Protein AF-A0A384DBB5-F1 (afdb_monomer_lite)

pLDDT: mean 80.85, std 23.09, range [28.23, 98.75]

Structure (mmCIF, N/CA/C/O backbone):
data_AF-A0A384DBB5-F1
#
_entry.id   AF-A0A384DBB5-F1
#
loop_
_atom_site.group_PDB
_atom_site.id
_atom_site.type_symbol
_atom_site.label_atom_id
_atom_site.label_alt_id
_atom_site.label_comp_id
_atom_site.label_asym_id
_atom_site.label_entity_id
_atom_site.label_seq_id
_atom_site.pdbx_PDB_ins_code
_atom_site.Cartn_x
_atom_site.Cartn_y
_atom_site.Cartn_z
_atom_site.occupancy
_atom_site.B_iso_or_equiv
_atom_site.auth_seq_id
_atom_site.auth_comp_id
_atom_site.auth_asym_id
_atom_site.auth_atom_id
_atom_site.pdbx_PDB_model_num
ATOM 1 N N . MET A 1 1 ? -53.343 -16.105 -3.132 1.00 75.75 1 MET A N 1
ATOM 2 C CA . MET A 1 1 ? -53.002 -14.778 -3.683 1.00 75.75 1 MET A CA 1
ATOM 3 C C . MET A 1 1 ? -52.044 -13.993 -2.794 1.00 75.75 1 MET A C 1
ATOM 5 O O . MET A 1 1 ? -50.932 -13.750 -3.229 1.00 75.75 1 MET A O 1
ATOM 9 N N . GLU A 1 2 ? -52.398 -13.602 -1.565 1.00 83.81 2 GLU A N 1
ATOM 10 C CA . GLU A 1 2 ? -51.499 -12.739 -0.766 1.00 83.81 2 GLU A CA 1
ATOM 11 C C . GLU A 1 2 ? -50.287 -13.477 -0.175 1.00 83.81 2 GLU A C 1
ATOM 13 O O . GLU A 1 2 ? -49.180 -12.949 -0.191 1.00 83.81 2 GLU A O 1
ATOM 18 N N . ILE A 1 3 ? -50.470 -14.734 0.245 1.00 88.69 3 ILE A N 1
ATOM 19 C CA . ILE A 1 3 ? -49.374 -15.603 0.704 1.00 88.69 3 ILE A CA 1
ATOM 20 C C . ILE A 1 3 ? -48.384 -15.877 -0.435 1.00 88.69 3 ILE A C 1
ATOM 22 O O . ILE A 1 3 ? -47.188 -15.728 -0.236 1.00 88.69 3 ILE A O 1
ATOM 26 N N . GLU A 1 4 ? -48.873 -16.196 -1.637 1.00 91.31 4 GLU A N 1
ATOM 27 C CA . GLU A 1 4 ? -48.023 -16.432 -2.817 1.00 91.31 4 GLU A CA 1
ATOM 28 C C . GLU A 1 4 ? -47.205 -15.187 -3.177 1.00 91.31 4 GLU A C 1
ATOM 30 O O . GLU A 1 4 ? -45.999 -15.286 -3.379 1.00 91.31 4 GLU A O 1
ATOM 35 N N . ARG A 1 5 ? -47.824 -13.998 -3.144 1.00 94.00 5 ARG A N 1
ATOM 36 C CA . ARG A 1 5 ? -47.120 -12.728 -3.374 1.00 94.00 5 ARG A CA 1
ATOM 37 C C . ARG A 1 5 ? -46.014 -12.485 -2.342 1.00 94.00 5 ARG A C 1
ATOM 39 O O . ARG A 1 5 ? -44.943 -11.995 -2.687 1.00 94.00 5 ARG A O 1
ATOM 46 N N . LEU A 1 6 ? -46.274 -12.789 -1.069 1.00 91.50 6 LEU A N 1
ATOM 47 C CA . LEU A 1 6 ? -45.282 -12.642 0.000 1.00 91.50 6 LEU A CA 1
ATOM 48 C C . LEU A 1 6 ? -44.155 -13.677 -0.121 1.00 91.50 6 LEU A C 1
ATOM 50 O O . LEU A 1 6 ? -42.999 -13.344 0.133 1.00 91.50 6 LEU A O 1
ATOM 54 N N . SER A 1 7 ? -44.463 -14.902 -0.551 1.00 91.25 7 SER A N 1
ATOM 55 C CA . SER A 1 7 ? -43.463 -15.935 -0.837 1.00 91.25 7 SER A CA 1
ATOM 56 C C . SER A 1 7 ? -42.538 -15.532 -1.988 1.00 91.25 7 SER A C 1
ATOM 58 O O . SER A 1 7 ? -41.323 -15.643 -1.851 1.00 91.25 7 SER A O 1
ATOM 60 N N . GLU A 1 8 ? -43.084 -14.988 -3.079 1.00 94.31 8 GLU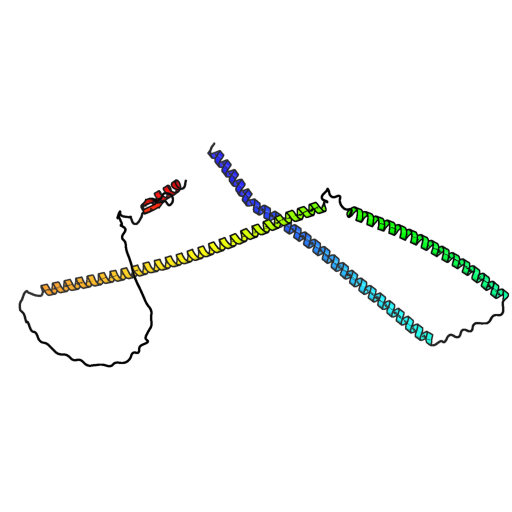 A N 1
ATOM 61 C CA . GLU A 1 8 ? -42.290 -14.470 -4.203 1.00 94.31 8 GLU A CA 1
ATOM 62 C C . GLU A 1 8 ? -41.375 -13.312 -3.774 1.00 94.31 8 GLU A C 1
ATOM 64 O O . GLU A 1 8 ? -40.195 -13.290 -4.125 1.00 94.31 8 GLU A O 1
ATOM 69 N N . GLN A 1 9 ? -41.881 -12.386 -2.951 1.00 93.88 9 GLN A N 1
ATOM 70 C CA . GLN A 1 9 ? -41.081 -11.277 -2.418 1.00 93.88 9 GLN A CA 1
ATOM 71 C C . GLN A 1 9 ? -39.946 -11.746 -1.499 1.00 93.88 9 GLN A C 1
ATOM 73 O O . GLN A 1 9 ? -38.857 -11.169 -1.525 1.00 93.88 9 GLN A O 1
ATOM 78 N N . LEU A 1 10 ? -40.174 -12.782 -0.689 1.00 93.88 10 LEU A N 1
ATOM 79 C CA . LEU A 1 10 ? -39.130 -13.366 0.153 1.00 93.88 10 LEU A CA 1
ATOM 80 C C . LEU A 1 10 ? -38.057 -14.064 -0.682 1.00 93.88 10 LEU A C 1
ATOM 82 O O . LEU A 1 10 ? -36.874 -13.839 -0.438 1.00 93.88 10 LEU A O 1
ATOM 86 N N . GLU A 1 11 ? -38.445 -14.836 -1.699 1.00 94.88 11 GLU A N 1
ATOM 87 C CA . GLU A 1 11 ? -37.487 -15.457 -2.617 1.00 94.88 11 GLU A CA 1
ATOM 88 C C . GLU A 1 11 ? -36.640 -14.423 -3.366 1.00 94.88 11 GLU A C 1
ATOM 90 O O . GLU A 1 11 ? -35.443 -14.627 -3.572 1.00 94.88 11 GLU A O 1
ATOM 95 N N . GLU A 1 12 ? -37.242 -13.316 -3.806 1.00 93.38 12 GLU A N 1
ATOM 96 C CA . GLU A 1 12 ? -36.518 -12.246 -4.492 1.00 93.38 12 GLU A CA 1
ATOM 97 C C . GLU A 1 12 ? -35.491 -11.592 -3.556 1.00 93.38 12 GLU A C 1
ATOM 99 O O . GLU A 1 12 ? -34.328 -11.421 -3.929 1.00 93.38 12 GLU A O 1
ATOM 104 N N . ARG A 1 13 ? -35.865 -11.340 -2.296 1.00 93.62 13 ARG A N 1
ATOM 105 C CA . ARG A 1 13 ? -34.948 -10.810 -1.273 1.00 93.62 13 ARG A CA 1
ATOM 106 C C . ARG A 1 13 ? -33.855 -11.798 -0.877 1.00 93.62 13 ARG A C 1
ATOM 108 O O . ARG A 1 13 ? -32.714 -11.389 -0.650 1.00 93.62 13 ARG A O 1
ATOM 115 N N 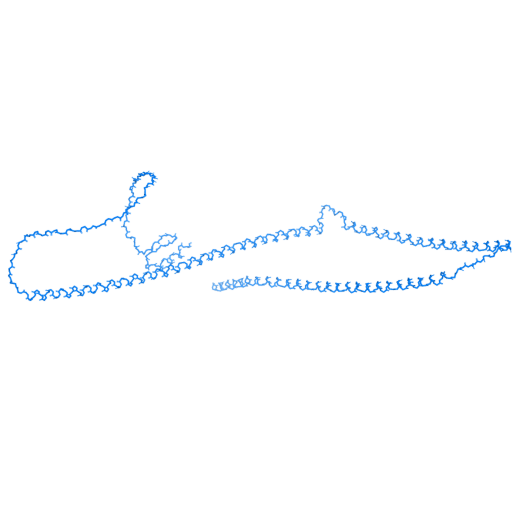. GLU A 1 14 ? -34.149 -13.092 -0.828 1.00 93.00 14 GLU A N 1
ATOM 116 C CA . GLU A 1 14 ? -33.145 -14.131 -0.584 1.00 93.00 14 GLU A CA 1
ATOM 117 C C . GLU A 1 14 ? -32.134 -14.226 -1.744 1.00 93.00 14 GLU A C 1
ATOM 119 O O . GLU A 1 14 ? -30.922 -14.302 -1.526 1.00 93.00 14 GLU A O 1
ATOM 124 N N . LYS A 1 15 ? -32.600 -14.112 -2.994 1.00 93.75 15 LYS A N 1
ATOM 125 C CA . LYS A 1 15 ? -31.730 -14.059 -4.183 1.00 93.75 15 LYS A CA 1
ATOM 126 C C . LYS A 1 15 ? -30.853 -12.804 -4.189 1.00 93.75 15 LYS A C 1
ATOM 128 O O . LYS A 1 15 ? -29.657 -12.894 -4.473 1.00 93.75 15 LYS A O 1
ATOM 133 N N . GLU A 1 16 ? -31.408 -11.643 -3.848 1.00 91.94 16 GLU A N 1
ATOM 134 C CA . GLU A 1 16 ? -30.652 -10.389 -3.735 1.00 91.94 16 GLU A CA 1
ATOM 135 C C . GLU A 1 16 ? -29.591 -10.454 -2.631 1.00 91.94 16 GLU A C 1
ATOM 137 O O . GLU A 1 16 ? -28.437 -10.083 -2.854 1.00 91.94 16 GLU A O 1
ATOM 142 N N . THR A 1 17 ? -29.942 -10.969 -1.450 1.00 88.12 17 THR A N 1
ATOM 143 C CA . THR A 1 17 ? -28.988 -11.129 -0.343 1.00 88.12 17 THR A CA 1
ATOM 144 C C . THR A 1 17 ? -27.872 -12.110 -0.698 1.00 88.12 17 THR A C 1
ATOM 146 O O . THR A 1 17 ? -26.704 -11.784 -0.492 1.00 88.12 17 THR A O 1
ATOM 149 N N . GLN A 1 18 ? -28.169 -13.246 -1.336 1.00 90.31 18 GLN A N 1
ATOM 150 C CA . GLN A 1 18 ? -27.135 -14.160 -1.844 1.00 90.31 18 GLN A CA 1
ATOM 151 C C . GLN A 1 18 ? -26.236 -13.509 -2.912 1.00 90.31 18 GLN A C 1
ATOM 153 O O . GLN A 1 18 ? -25.017 -13.720 -2.929 1.00 90.31 18 GLN A O 1
ATOM 158 N N . GLN A 1 19 ? -26.792 -12.676 -3.797 1.00 89.75 19 GLN A N 1
ATOM 159 C CA . GLN A 1 19 ? -25.992 -11.921 -4.767 1.00 89.75 19 GLN A CA 1
ATOM 160 C C . GLN A 1 19 ? -25.074 -10.898 -4.093 1.00 89.75 19 GLN A C 1
ATOM 162 O O . GLN A 1 19 ? -23.904 -10.794 -4.464 1.00 89.75 19 GLN A O 1
ATOM 167 N N . LEU A 1 20 ? -25.564 -10.169 -3.091 1.00 86.62 20 LEU A N 1
ATOM 168 C CA . LEU A 1 20 ? -24.761 -9.209 -2.334 1.00 86.62 20 LEU A CA 1
ATOM 169 C C . LEU A 1 20 ? -23.657 -9.901 -1.527 1.00 86.62 20 LEU A C 1
ATOM 171 O O . LEU A 1 20 ? -22.538 -9.398 -1.481 1.00 86.62 20 LEU A O 1
ATOM 175 N N . MET A 1 21 ? -23.934 -11.078 -0.966 1.00 85.06 21 MET A N 1
ATOM 176 C CA . MET A 1 21 ? -22.944 -11.880 -0.241 1.00 85.06 21 MET A CA 1
ATOM 177 C C . MET A 1 21 ? -21.859 -12.454 -1.164 1.00 85.06 21 MET A C 1
ATOM 179 O O . MET A 1 21 ? -20.692 -12.496 -0.783 1.00 85.06 21 MET A O 1
ATOM 183 N N . SER A 1 22 ? -22.207 -12.832 -2.398 1.00 87.31 22 SER A N 1
ATOM 184 C CA . SER A 1 22 ? -21.255 -13.394 -3.372 1.00 87.31 22 SER A CA 1
ATOM 185 C C . SER A 1 22 ? -20.458 -12.344 -4.166 1.00 87.31 22 SER A C 1
ATOM 187 O O . SER A 1 22 ? -19.425 -12.661 -4.761 1.00 87.31 22 SER A O 1
ATOM 189 N N . GLN A 1 23 ? -20.881 -11.075 -4.184 1.00 88.81 23 GLN A N 1
ATOM 190 C CA . GLN A 1 23 ? -20.156 -9.990 -4.864 1.00 88.81 23 GLN A CA 1
ATOM 191 C C . GLN A 1 23 ? -18.729 -9.748 -4.320 1.00 88.81 23 GLN A C 1
ATOM 193 O O . GLN A 1 23 ? -17.800 -9.674 -5.134 1.00 88.81 23 GLN A O 1
ATOM 198 N N . PRO A 1 24 ? -18.505 -9.649 -2.993 1.00 88.12 24 PRO A N 1
ATOM 199 C CA . PRO A 1 24 ? -17.172 -9.513 -2.409 1.00 88.12 24 PRO A CA 1
ATOM 200 C C . PRO A 1 24 ? -16.242 -10.677 -2.757 1.00 88.12 24 PRO A C 1
ATOM 202 O O . PRO A 1 24 ? -15.063 -10.458 -3.036 1.00 88.12 24 PRO A O 1
ATOM 205 N N . GLU A 1 25 ? -16.761 -11.905 -2.770 1.00 89.75 25 GLU A N 1
ATOM 206 C CA . GLU A 1 25 ? -15.991 -13.104 -3.113 1.00 89.75 25 GLU A CA 1
ATOM 207 C C . GLU A 1 25 ? -15.560 -13.072 -4.578 1.00 89.75 25 GLU A C 1
ATOM 209 O O . GLU A 1 25 ? -14.368 -13.157 -4.870 1.00 89.75 25 GLU A O 1
ATOM 214 N N . ARG A 1 26 ? -16.491 -12.788 -5.496 1.00 89.81 26 ARG A N 1
ATOM 215 C CA . ARG A 1 26 ? -16.186 -12.625 -6.928 1.00 89.81 26 ARG A CA 1
ATOM 216 C C . ARG A 1 26 ? -15.182 -11.501 -7.193 1.00 89.81 26 ARG A C 1
ATOM 218 O O . ARG A 1 26 ? -14.382 -11.594 -8.124 1.00 89.81 26 ARG A O 1
ATOM 225 N N . ALA A 1 27 ? -15.219 -10.418 -6.415 1.00 91.69 27 ALA A N 1
ATOM 226 C CA . ALA A 1 27 ? -14.247 -9.331 -6.523 1.00 91.69 27 ALA A CA 1
ATOM 227 C C . ALA A 1 27 ? -12.847 -9.776 -6.067 1.00 91.69 27 ALA A C 1
ATOM 229 O O . ALA A 1 27 ? -11.871 -9.549 -6.786 1.00 91.69 27 ALA A O 1
ATOM 230 N N . ARG A 1 28 ? -12.757 -10.477 -4.928 1.00 94.06 28 ARG A N 1
ATOM 231 C CA . ARG A 1 28 ? -11.501 -11.053 -4.419 1.00 94.06 28 ARG A CA 1
ATOM 232 C C . ARG A 1 28 ? -10.919 -12.086 -5.378 1.00 94.06 28 ARG A C 1
ATOM 234 O O . ARG A 1 28 ? -9.720 -12.074 -5.627 1.00 94.06 28 ARG A O 1
ATOM 241 N N . GLU A 1 29 ? -11.744 -12.945 -5.968 1.00 95.12 29 GLU A N 1
ATOM 242 C CA . GLU A 1 29 ? -11.301 -13.937 -6.955 1.00 95.12 29 GLU A CA 1
ATOM 243 C C . GLU A 1 29 ? -10.697 -13.283 -8.203 1.00 95.12 29 GLU A C 1
ATOM 245 O O . GLU A 1 29 ? -9.644 -13.712 -8.682 1.00 95.12 29 GLU A O 1
ATOM 250 N N . LYS A 1 30 ? -11.315 -12.205 -8.704 1.00 95.00 30 LYS A N 1
ATOM 251 C CA . LYS A 1 30 ? -10.772 -11.416 -9.822 1.00 95.00 30 LYS A CA 1
ATOM 252 C C . LYS A 1 30 ? -9.436 -10.774 -9.460 1.00 95.00 30 LYS A C 1
ATOM 254 O O . LYS A 1 30 ? -8.506 -10.819 -10.263 1.00 95.00 30 LYS A O 1
ATOM 259 N N . GLU A 1 31 ? -9.322 -10.211 -8.260 1.00 96.00 31 GLU A N 1
ATOM 260 C CA . GLU A 1 31 ? -8.073 -9.624 -7.771 1.00 96.00 31 GLU A CA 1
ATOM 261 C C . GLU A 1 31 ? -6.967 -10.681 -7.647 1.00 96.00 31 GLU A C 1
ATOM 263 O O . GLU A 1 31 ? -5.868 -10.492 -8.166 1.00 96.00 31 GLU A O 1
ATOM 268 N N . VAL A 1 32 ? -7.270 -11.845 -7.069 1.00 96.62 32 VAL A N 1
ATOM 269 C CA . VAL A 1 32 ? -6.331 -12.972 -6.973 1.00 96.62 32 VAL A CA 1
ATOM 270 C C . VAL A 1 32 ? -5.900 -13.455 -8.360 1.00 96.62 32 VAL A C 1
ATOM 272 O O . VAL A 1 32 ? -4.719 -13.734 -8.570 1.00 96.62 32 VAL A O 1
ATOM 275 N N . ALA A 1 33 ? -6.812 -13.526 -9.332 1.00 97.31 33 ALA A N 1
ATOM 276 C CA . ALA A 1 33 ? -6.475 -13.900 -10.704 1.00 97.31 33 ALA A CA 1
ATOM 277 C C . ALA A 1 33 ? -5.535 -12.879 -11.375 1.00 97.31 33 ALA A C 1
ATOM 279 O O . ALA A 1 33 ? -4.580 -13.273 -12.052 1.00 97.31 33 ALA A O 1
ATOM 280 N N . LEU A 1 34 ? -5.763 -11.579 -11.158 1.00 97.75 34 LEU A N 1
ATOM 281 C CA . LEU A 1 34 ? -4.883 -10.512 -11.645 1.00 97.75 34 LEU A CA 1
ATOM 282 C C . LEU A 1 34 ? -3.504 -10.567 -10.982 1.00 97.75 34 LEU A C 1
ATOM 284 O O . LEU A 1 34 ? -2.488 -10.494 -11.676 1.00 97.75 34 LEU A O 1
ATOM 288 N N . LEU A 1 35 ? -3.451 -10.764 -9.663 1.00 97.75 35 LEU A N 1
ATOM 289 C CA . LEU A 1 35 ? -2.197 -10.901 -8.923 1.00 97.75 35 LEU A CA 1
ATOM 290 C C . LEU A 1 35 ? -1.401 -12.119 -9.394 1.00 97.75 35 LEU A C 1
ATOM 292 O O . LEU A 1 35 ? -0.208 -11.995 -9.663 1.00 97.75 35 LEU A O 1
ATOM 296 N N . ARG A 1 36 ? -2.052 -13.273 -9.588 1.00 97.94 36 ARG A N 1
ATOM 297 C CA . ARG A 1 36 ? -1.406 -14.479 -10.137 1.00 97.94 36 ARG A CA 1
ATOM 298 C C . ARG A 1 36 ? -0.823 -14.233 -11.525 1.00 97.94 36 ARG A C 1
ATOM 300 O O . ARG A 1 36 ? 0.305 -14.642 -11.789 1.00 97.94 36 ARG A O 1
ATOM 307 N N . ARG A 1 37 ? -1.550 -13.528 -12.398 1.00 98.06 37 ARG A N 1
ATOM 308 C CA . ARG A 1 37 ? -1.046 -13.157 -13.728 1.00 98.06 37 ARG A CA 1
ATOM 309 C C . ARG A 1 37 ? 0.169 -12.234 -13.631 1.00 98.06 37 ARG A C 1
ATOM 311 O O . ARG A 1 37 ? 1.177 -12.505 -14.275 1.00 98.06 37 ARG A O 1
ATOM 318 N N . SER A 1 38 ? 0.097 -11.203 -12.788 1.00 97.56 38 SER A N 1
ATOM 319 C CA . SER A 1 38 ? 1.204 -10.262 -12.586 1.00 97.56 38 SER A CA 1
ATOM 320 C C . SER A 1 38 ? 2.452 -10.949 -12.029 1.00 97.56 38 SER A C 1
ATOM 322 O O . SER A 1 38 ? 3.565 -10.662 -12.467 1.00 97.56 38 SER A O 1
ATOM 324 N N . VAL A 1 39 ? 2.283 -11.881 -11.087 1.00 98.19 39 VAL A N 1
ATOM 325 C CA . VAL A 1 39 ? 3.390 -12.679 -10.543 1.00 98.19 39 VAL A CA 1
ATOM 326 C C . VAL A 1 39 ? 4.018 -13.535 -11.640 1.00 98.19 39 VAL A C 1
ATOM 328 O O . VAL A 1 39 ? 5.227 -13.451 -11.835 1.00 98.19 39 VAL A O 1
ATOM 331 N N . ALA A 1 40 ? 3.214 -14.260 -12.421 1.00 97.81 40 ALA A N 1
ATOM 332 C CA . ALA A 1 40 ? 3.720 -15.080 -13.519 1.00 97.81 40 ALA A CA 1
ATOM 333 C C . ALA A 1 40 ? 4.471 -14.250 -14.580 1.00 97.81 40 ALA A C 1
ATOM 335 O O . ALA A 1 40 ? 5.492 -14.681 -15.109 1.00 97.81 40 ALA A O 1
ATOM 336 N N . GLU A 1 41 ? 4.003 -13.040 -14.893 1.00 97.75 41 GLU A N 1
ATOM 337 C CA . GLU A 1 41 ? 4.702 -12.123 -15.803 1.00 97.75 41 GLU A CA 1
ATOM 338 C C . GLU A 1 41 ? 6.038 -11.640 -15.228 1.00 97.75 41 GLU A C 1
ATOM 340 O O . GLU A 1 41 ? 7.047 -11.648 -15.936 1.00 97.75 41 GLU A O 1
ATOM 345 N N . LYS A 1 42 ? 6.080 -11.283 -13.938 1.00 97.56 42 LYS A N 1
ATOM 346 C CA . LYS A 1 42 ? 7.325 -10.898 -13.256 1.00 97.56 42 LYS A CA 1
ATOM 347 C C . LYS A 1 42 ? 8.326 -12.049 -13.204 1.00 97.56 42 LYS A C 1
ATOM 349 O O . LYS A 1 42 ? 9.515 -11.817 -13.393 1.00 97.56 42 LYS A O 1
ATOM 354 N N . GLU A 1 43 ? 7.867 -13.273 -12.969 1.00 97.62 43 GLU A N 1
ATOM 355 C CA . GLU A 1 43 ? 8.715 -14.467 -12.987 1.00 97.62 43 GLU A CA 1
ATOM 356 C C . GLU A 1 43 ? 9.302 -14.721 -14.377 1.00 97.62 43 GLU A C 1
ATOM 358 O O . GLU A 1 43 ? 10.508 -14.935 -14.495 1.00 97.62 43 GLU A O 1
ATOM 363 N N . ARG A 1 44 ? 8.498 -14.596 -15.443 1.00 98.06 44 ARG A N 1
ATOM 364 C CA . ARG A 1 44 ? 9.002 -14.694 -16.824 1.00 98.06 44 ARG A CA 1
ATOM 365 C C . ARG A 1 44 ? 10.032 -13.613 -17.142 1.00 98.06 44 ARG A C 1
ATOM 367 O O . ARG A 1 44 ? 11.064 -13.918 -17.733 1.00 98.06 44 ARG A O 1
ATOM 374 N N . ALA A 1 45 ? 9.778 -12.368 -16.738 1.00 97.31 45 ALA A N 1
ATOM 375 C CA . ALA A 1 45 ? 10.714 -11.267 -16.952 1.00 97.31 45 ALA A CA 1
ATOM 376 C C . ALA A 1 45 ? 12.041 -11.490 -16.208 1.00 97.31 45 ALA A C 1
ATOM 378 O O . ALA A 1 45 ? 13.109 -11.267 -16.777 1.00 97.31 45 ALA A O 1
ATOM 379 N N . ARG A 1 46 ? 11.985 -11.987 -14.964 1.00 97.62 46 ARG A N 1
ATOM 380 C CA . ARG A 1 46 ? 13.177 -12.365 -14.190 1.00 97.62 46 ARG A CA 1
ATOM 381 C C . ARG A 1 46 ? 13.958 -13.482 -14.874 1.00 97.62 46 ARG A C 1
ATOM 383 O O . ARG A 1 46 ? 15.151 -13.322 -15.085 1.00 97.62 46 ARG A O 1
ATOM 390 N N . ALA A 1 47 ? 13.286 -14.547 -15.310 1.00 97.25 47 ALA A N 1
ATOM 391 C CA . ALA A 1 47 ? 13.936 -15.648 -16.019 1.00 97.25 47 ALA A CA 1
ATOM 392 C C . ALA A 1 47 ? 14.628 -15.185 -17.315 1.00 97.25 47 ALA A C 1
ATOM 394 O O . ALA A 1 47 ? 15.760 -15.580 -17.585 1.00 97.25 47 ALA A O 1
ATOM 395 N N . ALA A 1 48 ? 13.987 -14.309 -18.095 1.00 97.56 48 ALA A N 1
ATOM 396 C CA . ALA A 1 48 ? 14.597 -13.728 -19.290 1.00 97.56 48 ALA A CA 1
ATOM 397 C C . ALA A 1 48 ? 15.821 -12.860 -18.948 1.00 97.56 48 ALA A C 1
ATOM 399 O O . ALA A 1 48 ? 16.858 -12.971 -19.602 1.00 97.56 48 ALA A O 1
ATOM 400 N N . SER A 1 49 ? 15.726 -12.041 -17.896 1.00 97.31 49 SER A N 1
ATOM 401 C CA . SER A 1 49 ? 16.849 -11.234 -17.408 1.00 97.31 49 SER A CA 1
ATOM 402 C C . SER A 1 49 ? 18.023 -12.104 -16.961 1.00 97.31 49 SER A C 1
ATOM 404 O O . SER A 1 49 ? 19.162 -11.800 -17.299 1.00 97.31 49 SER A O 1
ATOM 406 N N . ASP A 1 50 ? 17.766 -13.196 -16.242 1.00 97.81 50 ASP A N 1
ATOM 407 C CA . ASP A 1 50 ? 18.811 -14.103 -15.762 1.00 97.81 50 ASP A CA 1
ATOM 408 C C . ASP A 1 50 ? 19.559 -14.770 -16.922 1.00 97.81 50 ASP A C 1
ATOM 410 O O . ASP A 1 50 ? 20.784 -14.897 -16.877 1.00 97.81 50 ASP A O 1
ATOM 414 N N . ILE A 1 51 ? 18.845 -15.158 -17.984 1.00 97.81 51 ILE A N 1
ATOM 415 C CA . ILE A 1 51 ? 19.454 -15.718 -19.199 1.00 97.81 51 ILE A CA 1
ATOM 416 C C . ILE A 1 51 ? 20.354 -14.679 -19.878 1.00 97.81 51 ILE A C 1
ATOM 418 O O . ILE A 1 51 ? 21.491 -14.996 -20.226 1.00 97.81 51 ILE A O 1
ATOM 422 N N . LEU A 1 52 ? 19.888 -13.434 -20.023 1.00 97.62 52 LEU A N 1
ATOM 423 C CA . LEU A 1 52 ? 20.681 -12.354 -20.619 1.00 97.62 52 LEU A CA 1
ATOM 424 C C . LEU A 1 52 ? 21.931 -12.040 -19.790 1.00 97.62 52 LEU A C 1
ATOM 426 O O . LEU A 1 52 ? 23.020 -11.922 -20.347 1.00 97.62 52 LEU A O 1
ATOM 430 N N . CYS A 1 53 ? 21.800 -11.964 -18.464 1.00 97.81 53 CYS A N 1
ATOM 431 C CA . CYS A 1 53 ? 22.931 -11.749 -17.562 1.00 97.81 53 CYS A CA 1
ATOM 432 C C . CYS A 1 53 ? 23.982 -12.858 -17.693 1.00 97.81 53 CYS A C 1
ATOM 434 O O . CYS A 1 53 ? 25.176 -12.564 -17.729 1.00 97.81 53 CYS A O 1
ATOM 436 N N . ARG A 1 54 ? 23.552 -14.123 -17.797 1.00 97.94 54 ARG A N 1
ATOM 437 C CA . ARG A 1 54 ? 24.462 -15.256 -18.024 1.00 97.94 54 ARG A CA 1
ATOM 438 C C . ARG A 1 54 ? 25.151 -15.165 -19.384 1.00 97.94 54 ARG A C 1
ATOM 440 O O . ARG A 1 54 ? 26.372 -15.250 -19.427 1.00 97.94 54 ARG A O 1
ATOM 447 N N . SER A 1 55 ? 24.405 -14.901 -20.459 1.00 97.94 55 SER A N 1
ATOM 448 C CA . SER A 1 55 ? 24.970 -14.757 -21.811 1.00 97.94 55 SER A CA 1
ATOM 449 C C . SER A 1 55 ? 26.016 -13.643 -21.878 1.00 97.94 55 SER A C 1
ATOM 451 O O . SER A 1 55 ? 27.114 -13.847 -22.386 1.00 97.94 55 SER A O 1
ATOM 453 N N . LEU A 1 56 ? 25.716 -12.477 -21.298 1.00 98.25 56 LEU A N 1
ATOM 454 C CA . LEU A 1 56 ? 26.651 -11.350 -21.243 1.00 98.25 56 LEU A CA 1
ATOM 455 C C . LEU A 1 56 ? 27.906 -11.677 -20.423 1.00 98.25 56 LEU A C 1
ATOM 457 O O . LEU A 1 56 ? 29.012 -11.261 -20.784 1.00 98.25 56 LEU A O 1
ATOM 461 N N . ALA A 1 57 ? 27.761 -12.425 -19.326 1.00 98.00 57 ALA A N 1
ATOM 462 C CA . ALA A 1 57 ? 28.902 -12.892 -18.547 1.00 98.00 57 ALA A CA 1
ATOM 463 C C . ALA A 1 57 ? 29.775 -13.859 -19.365 1.00 98.00 57 ALA A C 1
ATOM 465 O O . ALA A 1 57 ? 30.996 -13.691 -19.407 1.00 98.00 57 ALA A O 1
ATOM 466 N N . ASP A 1 58 ? 29.164 -14.815 -20.066 1.00 97.94 58 ASP A N 1
ATOM 467 C CA . ASP A 1 58 ? 29.864 -15.784 -20.912 1.00 97.94 58 ASP A CA 1
ATOM 468 C C . ASP A 1 58 ? 30.610 -15.104 -22.070 1.00 97.94 58 ASP A C 1
ATOM 470 O O . ASP A 1 58 ? 31.798 -15.374 -22.277 1.00 97.94 58 ASP A O 1
ATOM 474 N N . GLU A 1 59 ? 29.971 -14.153 -22.757 1.00 98.25 59 GLU A N 1
ATOM 475 C CA . GLU A 1 59 ? 30.598 -13.326 -23.795 1.00 98.25 59 GLU A CA 1
ATOM 476 C C . GLU A 1 59 ? 31.776 -12.524 -23.236 1.00 98.25 59 GLU A C 1
ATOM 478 O O . GLU A 1 59 ? 32.865 -12.513 -23.814 1.00 98.25 59 GLU A O 1
ATOM 483 N N . THR A 1 60 ? 31.612 -11.914 -22.059 1.00 98.12 60 THR A N 1
ATOM 484 C CA . THR A 1 60 ? 32.698 -11.184 -21.389 1.00 98.12 60 THR A CA 1
ATOM 485 C C . THR A 1 60 ? 33.872 -12.112 -21.071 1.00 98.12 60 THR A C 1
ATOM 487 O O . THR A 1 60 ? 35.035 -11.752 -21.278 1.00 98.12 60 THR A O 1
ATOM 490 N N . HIS A 1 61 ? 33.604 -13.327 -20.589 1.00 98.25 61 HIS A N 1
ATOM 491 C CA . HIS A 1 61 ? 34.643 -14.320 -20.330 1.00 98.25 61 HIS A CA 1
ATOM 492 C C . HIS A 1 61 ? 35.335 -14.784 -21.615 1.00 98.25 61 HIS A C 1
ATOM 494 O O . HIS A 1 61 ? 36.560 -14.935 -21.619 1.00 98.25 61 HIS A O 1
ATOM 500 N N . GLN A 1 62 ? 34.594 -14.982 -22.704 1.00 98.25 62 GLN A N 1
ATOM 501 C CA . GLN A 1 62 ? 35.151 -15.343 -24.005 1.00 98.25 62 GLN A CA 1
ATOM 502 C C . GLN A 1 62 ? 36.033 -14.227 -24.577 1.00 98.25 62 GLN A C 1
ATOM 504 O O . GLN A 1 62 ? 37.142 -14.502 -25.045 1.00 98.25 62 GLN A O 1
ATOM 509 N N . LEU A 1 63 ? 35.590 -12.972 -24.491 1.00 98.38 63 LEU A N 1
ATOM 510 C CA . LEU A 1 63 ? 36.374 -11.811 -24.912 1.00 98.38 63 LEU A CA 1
ATOM 511 C C . LEU A 1 63 ? 37.666 -11.693 -24.106 1.00 98.38 63 LEU A C 1
ATOM 513 O O . LEU A 1 63 ? 38.734 -11.530 -24.691 1.00 98.38 63 LEU A O 1
ATOM 517 N N . ARG A 1 64 ? 37.609 -11.865 -22.779 1.00 98.19 64 ARG A N 1
ATOM 518 C CA . ARG A 1 64 ? 38.810 -11.879 -21.927 1.00 98.19 64 ARG A CA 1
ATOM 519 C C . ARG A 1 64 ? 39.782 -12.994 -22.311 1.00 98.19 64 ARG A C 1
ATOM 521 O O . ARG A 1 64 ? 40.980 -12.740 -22.392 1.00 98.19 64 ARG A O 1
ATOM 528 N N . ARG A 1 65 ? 39.285 -14.208 -22.577 1.00 98.38 65 ARG A N 1
ATOM 529 C CA . ARG A 1 65 ? 40.117 -15.336 -23.040 1.00 98.38 65 ARG A CA 1
ATOM 530 C C . ARG A 1 65 ? 40.776 -15.036 -24.386 1.00 98.38 65 ARG A C 1
ATOM 532 O O . ARG A 1 65 ? 41.968 -15.277 -24.544 1.00 98.38 65 ARG A O 1
ATOM 539 N N . THR A 1 66 ? 40.018 -14.470 -25.323 1.00 98.06 66 THR A N 1
ATOM 540 C CA . THR A 1 66 ? 40.522 -14.094 -26.651 1.00 98.06 66 THR A CA 1
ATOM 541 C C . THR A 1 66 ? 41.590 -13.012 -26.536 1.00 98.06 66 THR A C 1
ATOM 543 O O . THR A 1 66 ? 42.673 -13.167 -27.087 1.00 98.06 66 THR A O 1
ATOM 546 N N . LEU A 1 67 ? 41.330 -11.967 -25.744 1.00 98.31 67 LEU A N 1
ATOM 547 C CA . LEU A 1 67 ? 42.279 -10.885 -25.504 1.00 98.31 67 LEU A CA 1
ATOM 548 C C . LEU A 1 67 ? 43.576 -11.396 -24.860 1.00 98.31 67 LEU A C 1
ATOM 550 O O . LEU A 1 67 ? 44.665 -10.993 -25.266 1.00 98.31 67 LEU A O 1
ATOM 554 N N . ALA A 1 68 ? 43.476 -12.311 -23.891 1.00 98.00 68 ALA A N 1
ATOM 555 C CA . ALA A 1 68 ? 44.639 -12.946 -23.276 1.00 98.00 68 ALA A CA 1
ATOM 556 C C . ALA A 1 68 ? 45.448 -13.762 -24.300 1.00 98.00 68 ALA A C 1
ATOM 558 O O . ALA A 1 68 ? 46.668 -13.624 -24.365 1.00 98.00 68 ALA A O 1
ATOM 559 N N . ALA A 1 69 ? 44.783 -14.551 -25.150 1.00 97.38 69 ALA A N 1
ATOM 560 C CA . ALA A 1 69 ? 45.445 -15.307 -26.213 1.00 97.38 69 ALA A CA 1
ATOM 561 C C . ALA A 1 69 ? 46.159 -14.383 -27.216 1.00 97.38 69 ALA A C 1
ATOM 563 O O . ALA A 1 69 ? 47.328 -14.605 -27.535 1.00 97.38 69 ALA A O 1
ATOM 564 N N . THR A 1 70 ? 45.506 -13.300 -27.654 1.00 97.50 70 THR A N 1
ATOM 565 C CA . THR A 1 70 ? 46.131 -12.318 -28.553 1.00 97.50 70 THR A CA 1
ATOM 566 C C . THR A 1 70 ? 47.289 -11.585 -27.882 1.00 97.50 70 THR A C 1
ATOM 568 O O . THR A 1 70 ? 48.314 -11.356 -28.517 1.00 97.50 70 THR A O 1
ATOM 571 N N . ALA A 1 71 ? 47.182 -11.268 -26.587 1.00 97.69 71 ALA A N 1
ATOM 572 C CA . ALA A 1 71 ? 48.271 -10.655 -25.832 1.00 97.69 71 ALA A CA 1
ATOM 573 C C . ALA A 1 71 ? 49.487 -11.589 -25.743 1.00 97.69 71 ALA A C 1
ATOM 575 O O . ALA A 1 71 ? 50.612 -11.142 -25.962 1.00 97.69 71 ALA A O 1
ATOM 576 N N . HIS A 1 72 ? 49.275 -12.888 -25.503 1.00 98.00 72 HIS A N 1
ATOM 577 C CA . HIS A 1 72 ? 50.348 -13.884 -25.527 1.00 98.00 72 HIS A CA 1
ATOM 578 C C . HIS A 1 72 ? 51.006 -14.006 -26.906 1.00 98.00 72 HIS A C 1
ATOM 580 O O . HIS A 1 72 ? 52.232 -14.068 -26.984 1.00 98.00 72 HIS A O 1
ATOM 586 N N . MET A 1 73 ? 50.229 -13.976 -27.994 1.00 97.44 73 MET A N 1
ATOM 587 C CA . MET A 1 73 ? 50.783 -13.959 -29.353 1.00 97.44 73 MET A CA 1
ATOM 588 C C . MET A 1 73 ? 51.644 -12.718 -29.603 1.00 97.44 73 MET A C 1
ATOM 590 O O . MET A 1 73 ? 52.765 -12.840 -30.090 1.00 97.44 73 MET A O 1
ATOM 594 N N . CYS A 1 74 ? 51.162 -11.530 -29.230 1.00 95.81 74 CYS A N 1
ATOM 595 C CA . CYS A 1 74 ? 51.930 -10.293 -29.361 1.00 95.81 74 CYS A CA 1
ATOM 596 C C . CYS A 1 74 ? 53.222 -10.334 -28.533 1.00 95.81 74 CYS A C 1
ATOM 598 O O . CYS A 1 74 ? 54.277 -9.947 -29.029 1.00 95.81 74 CYS A O 1
ATOM 600 N N . GLN A 1 75 ? 53.169 -10.852 -27.302 1.00 96.31 75 GLN A N 1
ATOM 601 C CA . GLN A 1 75 ? 54.357 -11.047 -26.465 1.00 96.31 75 GLN A CA 1
ATOM 602 C C . GLN A 1 75 ? 55.355 -12.025 -27.096 1.00 96.31 75 GLN A C 1
ATOM 604 O O . GLN A 1 75 ? 56.560 -11.791 -27.035 1.00 96.31 75 GLN A O 1
ATOM 609 N N . HIS A 1 76 ? 54.876 -13.112 -27.704 1.00 97.06 76 HIS A N 1
ATOM 610 C CA . HIS A 1 76 ? 55.731 -14.070 -28.401 1.00 97.06 76 HIS A CA 1
ATOM 611 C C . HIS A 1 76 ? 56.412 -13.430 -29.617 1.00 97.06 76 HIS A C 1
ATOM 613 O O . HIS A 1 76 ? 57.622 -13.548 -29.777 1.00 97.06 76 HIS A O 1
ATOM 619 N N . LEU A 1 77 ? 55.656 -12.705 -30.447 1.00 96.69 77 LEU A N 1
ATOM 620 C CA . LEU A 1 77 ? 56.206 -11.988 -31.599 1.00 96.69 77 LEU A CA 1
ATOM 621 C C . LEU A 1 77 ? 57.241 -10.940 -31.176 1.00 96.69 77 LEU A C 1
ATOM 623 O O . LEU A 1 77 ? 58.295 -10.860 -31.799 1.00 96.69 77 LEU A O 1
ATOM 627 N N . ALA A 1 78 ? 56.979 -10.188 -30.103 1.00 94.69 78 ALA A N 1
ATOM 628 C CA . ALA A 1 78 ? 57.938 -9.233 -29.551 1.00 94.69 78 ALA A CA 1
ATOM 629 C C . ALA A 1 78 ? 59.252 -9.922 -29.144 1.00 94.69 78 ALA A C 1
ATOM 631 O O . ALA A 1 78 ? 60.318 -9.486 -29.567 1.00 94.69 78 ALA A O 1
ATOM 632 N N . LYS A 1 79 ? 59.182 -11.059 -28.433 1.00 95.00 79 LYS A N 1
ATOM 633 C CA . LYS A 1 79 ? 60.372 -11.851 -28.074 1.00 95.00 79 LYS A CA 1
ATOM 634 C C . LYS A 1 79 ? 61.151 -12.331 -29.300 1.00 95.00 79 LYS A C 1
ATOM 636 O O . LYS A 1 79 ? 62.364 -12.160 -29.343 1.00 95.00 79 LYS A O 1
ATOM 641 N N . CYS A 1 80 ? 60.473 -12.871 -30.315 1.00 93.38 80 CYS A N 1
ATOM 642 C CA . CYS A 1 80 ? 61.135 -13.307 -31.548 1.00 93.38 80 CYS A CA 1
ATOM 643 C C . CYS A 1 80 ? 61.817 -12.147 -32.291 1.00 93.38 80 CYS A C 1
ATOM 645 O O . CYS A 1 80 ? 62.871 -12.333 -32.900 1.00 93.38 80 CYS A O 1
ATOM 647 N N . LEU A 1 81 ? 61.222 -10.949 -32.266 1.00 92.75 81 LEU A N 1
ATOM 648 C CA . LEU A 1 81 ? 61.823 -9.754 -32.858 1.00 92.75 81 LEU A CA 1
ATOM 649 C C . LEU A 1 81 ? 63.048 -9.280 -32.063 1.00 92.75 81 LEU A C 1
ATOM 651 O O . LEU A 1 81 ? 64.065 -8.970 -32.682 1.00 92.75 81 LEU A O 1
ATOM 655 N N . ASP A 1 82 ? 62.991 -9.292 -30.729 1.00 90.81 82 ASP A N 1
ATOM 656 C CA . ASP A 1 82 ? 64.128 -8.952 -29.862 1.00 90.81 82 ASP A CA 1
ATOM 657 C C . ASP A 1 82 ? 65.305 -9.922 -30.062 1.00 90.81 82 ASP A C 1
ATOM 659 O O . ASP A 1 82 ? 66.458 -9.506 -30.175 1.00 90.81 82 ASP A O 1
ATOM 663 N N . GLU A 1 83 ? 65.025 -11.225 -30.152 1.00 90.31 83 GLU A N 1
ATOM 664 C CA . GLU A 1 83 ? 66.025 -12.265 -30.427 1.00 90.31 83 GLU A CA 1
ATOM 665 C C . GLU A 1 83 ? 66.665 -12.085 -31.810 1.00 90.31 83 GLU A C 1
ATOM 667 O O . GLU A 1 83 ? 67.888 -12.160 -31.945 1.00 90.31 83 GLU A O 1
ATOM 672 N N . ARG A 1 84 ? 65.860 -11.768 -32.834 1.00 88.19 84 ARG A N 1
ATOM 673 C CA . ARG A 1 84 ? 66.354 -11.496 -34.191 1.00 88.19 84 ARG A CA 1
ATOM 674 C C . ARG A 1 84 ? 67.221 -10.238 -34.252 1.00 88.19 84 ARG A C 1
ATOM 676 O O . ARG A 1 84 ? 68.256 -10.264 -34.910 1.00 88.19 84 ARG A O 1
ATOM 683 N N . GLN A 1 85 ? 66.839 -9.159 -33.570 1.00 80.50 85 GLN A N 1
ATOM 684 C CA . GLN A 1 85 ? 67.642 -7.931 -33.512 1.00 80.50 85 GLN A CA 1
ATOM 685 C C . GLN A 1 85 ? 68.975 -8.153 -32.788 1.00 80.50 85 GLN A C 1
ATOM 687 O O . GLN A 1 85 ? 70.006 -7.667 -33.249 1.00 80.50 85 GLN A O 1
ATOM 692 N N . ARG A 1 86 ? 68.985 -8.943 -31.707 1.00 79.44 86 ARG A N 1
ATOM 693 C CA . ARG A 1 86 ? 70.225 -9.336 -31.013 1.00 79.44 86 ARG A CA 1
ATOM 694 C C . ARG A 1 86 ? 71.146 -10.184 -31.891 1.00 79.44 86 ARG A C 1
ATOM 696 O O . ARG A 1 86 ? 72.353 -9.999 -31.827 1.00 79.44 86 ARG A O 1
ATOM 703 N N . ALA A 1 87 ? 70.592 -11.064 -32.727 1.00 74.06 87 ALA A N 1
ATOM 704 C CA . ALA A 1 87 ? 71.366 -11.862 -33.682 1.00 74.06 87 ALA A CA 1
ATOM 705 C C . ALA A 1 87 ? 71.895 -11.039 -34.876 1.00 74.06 87 ALA A C 1
ATOM 707 O O . ALA A 1 87 ? 72.943 -11.356 -35.428 1.00 74.06 87 ALA A O 1
ATOM 708 N N . GLN A 1 88 ? 71.184 -9.983 -35.282 1.00 63.16 88 GLN A N 1
ATOM 709 C CA . GLN A 1 88 ? 71.550 -9.137 -36.425 1.00 63.16 88 GLN A CA 1
ATOM 710 C C . GLN A 1 88 ? 72.526 -8.004 -36.049 1.00 63.16 88 GLN A C 1
ATOM 712 O O . GLN A 1 88 ? 73.263 -7.525 -36.905 1.00 63.16 88 GLN A O 1
ATOM 717 N N . GLY A 1 89 ? 72.591 -7.618 -34.770 1.00 55.62 89 GLY A N 1
ATOM 718 C CA . GLY A 1 89 ? 73.557 -6.644 -34.247 1.00 55.62 89 GLY A CA 1
ATOM 719 C C . GLY A 1 89 ? 75.026 -7.101 -34.239 1.00 55.62 89 GLY A C 1
ATOM 720 O O . GLY A 1 89 ? 75.888 -6.284 -33.931 1.00 55.62 89 GLY A O 1
ATOM 721 N N . ASP A 1 90 ? 75.318 -8.360 -34.590 1.00 47.72 90 ASP A N 1
ATOM 722 C CA . ASP A 1 90 ? 76.678 -8.934 -34.617 1.00 47.72 90 ASP A CA 1
ATOM 723 C C . ASP A 1 90 ? 77.283 -9.030 -36.037 1.00 47.72 90 ASP A C 1
ATOM 725 O O . ASP A 1 90 ? 78.441 -9.397 -36.216 1.00 47.72 90 ASP A O 1
ATOM 729 N N . VAL A 1 91 ? 76.531 -8.660 -37.084 1.00 50.75 91 VAL A N 1
ATOM 730 C CA . VAL A 1 91 ? 77.021 -8.674 -38.474 1.00 50.75 91 VAL A CA 1
ATOM 731 C C . VAL A 1 91 ? 76.797 -7.305 -39.107 1.00 50.75 91 VAL A C 1
ATOM 733 O O . VAL A 1 91 ? 75.753 -7.021 -39.689 1.00 50.75 91 VAL A O 1
ATOM 736 N N . GLY A 1 92 ? 77.806 -6.441 -38.978 1.00 43.00 92 GLY A N 1
ATOM 737 C CA . GLY A 1 92 ? 77.862 -5.147 -39.650 1.00 43.00 92 GLY A CA 1
ATOM 738 C C . GLY A 1 92 ? 77.807 -5.299 -41.172 1.00 43.00 92 GLY A C 1
ATOM 739 O O . GLY A 1 92 ? 78.727 -5.837 -41.790 1.00 43.00 92 GLY A O 1
ATOM 740 N N . GLU A 1 93 ? 76.731 -4.795 -41.773 1.00 40.69 93 GLU A N 1
ATOM 741 C CA . GLU A 1 93 ? 76.573 -4.657 -43.219 1.00 40.69 93 GLU A CA 1
ATOM 742 C C . GLU A 1 93 ? 77.657 -3.729 -43.792 1.00 40.69 93 GLU A C 1
ATOM 744 O O . GLU A 1 93 ? 77.675 -2.523 -43.546 1.00 40.69 93 GLU A O 1
ATOM 749 N N . LYS A 1 94 ? 78.551 -4.282 -44.615 1.00 39.19 94 LYS A N 1
ATOM 750 C CA . LYS A 1 94 ? 79.267 -3.523 -45.645 1.00 39.19 94 LYS A CA 1
ATOM 751 C C . LYS A 1 94 ? 78.718 -3.940 -46.999 1.00 39.19 94 LYS A C 1
ATOM 753 O O . LYS A 1 94 ? 78.996 -5.042 -47.461 1.00 39.19 94 LYS A O 1
ATOM 758 N N . SER A 1 95 ? 77.991 -3.037 -47.641 1.00 36.44 95 SER A N 1
ATOM 759 C CA . SER A 1 95 ? 77.708 -3.104 -49.072 1.00 36.44 95 SER A CA 1
ATOM 760 C C . SER A 1 95 ? 78.476 -1.971 -49.756 1.00 36.44 95 SER A C 1
ATOM 762 O O . SER A 1 95 ? 78.251 -0.814 -49.396 1.00 36.44 95 SER A O 1
ATOM 764 N N . PRO A 1 96 ? 79.408 -2.243 -50.686 1.00 44.88 96 PRO A N 1
ATOM 765 C CA . PRO A 1 96 ? 79.907 -1.223 -51.588 1.00 44.88 96 PRO A CA 1
ATOM 766 C C . PRO A 1 96 ? 79.023 -1.176 -52.840 1.00 44.88 96 PRO A C 1
ATOM 768 O O . PRO A 1 96 ? 78.890 -2.164 -53.565 1.00 44.88 96 PRO A O 1
ATOM 771 N N . GLU A 1 97 ? 78.435 -0.010 -53.103 1.00 45.25 97 GLU A N 1
ATOM 772 C CA . GLU A 1 97 ? 77.948 0.349 -54.437 1.00 45.25 97 GLU A CA 1
ATOM 773 C C . GLU A 1 97 ? 79.111 0.334 -55.447 1.00 45.25 97 GLU A C 1
ATOM 775 O O . GLU A 1 97 ? 80.210 0.775 -55.098 1.00 45.25 97 GLU A O 1
ATOM 780 N N . PRO A 1 98 ? 78.900 -0.087 -56.710 1.00 48.31 98 PRO A N 1
ATOM 781 C CA . PRO A 1 98 ? 79.839 0.197 -57.777 1.00 48.31 98 PRO A CA 1
ATOM 782 C C . PRO A 1 98 ? 79.395 1.392 -58.628 1.00 48.31 98 PRO A C 1
ATOM 784 O O . PRO A 1 98 ? 78.240 1.543 -59.035 1.00 48.31 98 PRO A O 1
ATOM 787 N N . GLU A 1 99 ? 80.393 2.224 -58.897 1.00 44.12 99 GLU A N 1
ATOM 788 C CA . GLU A 1 99 ? 80.367 3.449 -59.675 1.00 44.12 99 GLU A CA 1
ATOM 789 C C . GLU A 1 99 ? 80.054 3.251 -61.166 1.00 44.12 99 GLU A C 1
ATOM 791 O O . GLU A 1 99 ? 80.207 2.192 -61.775 1.00 44.12 99 GLU A O 1
ATOM 796 N N . ARG A 1 100 ? 79.617 4.366 -61.752 1.00 50.88 100 ARG A N 1
ATOM 797 C CA . ARG A 1 100 ? 79.083 4.539 -63.098 1.00 50.88 100 ARG A CA 1
ATOM 798 C C . ARG A 1 100 ? 80.169 4.527 -64.172 1.00 50.88 100 ARG A C 1
ATOM 800 O O . ARG A 1 100 ? 80.970 5.451 -64.247 1.00 50.88 100 ARG A O 1
ATOM 807 N N . THR A 1 101 ? 80.058 3.610 -65.127 1.00 49.09 101 THR A N 1
ATOM 808 C CA . THR A 1 101 ? 80.582 3.781 -66.495 1.00 49.09 101 THR A CA 1
ATOM 809 C C . THR A 1 101 ? 79.627 3.127 -67.497 1.00 49.09 101 THR A C 1
ATOM 811 O O . THR A 1 101 ? 79.657 1.928 -67.741 1.00 49.09 101 THR A O 1
ATOM 814 N N . GLY A 1 102 ? 78.715 3.932 -68.055 1.00 51.28 102 GLY A N 1
ATOM 815 C CA . GLY A 1 102 ? 77.720 3.477 -69.035 1.00 51.28 102 GLY A CA 1
ATOM 816 C C . GLY A 1 102 ? 76.639 4.517 -69.331 1.00 51.28 102 GLY A C 1
ATOM 817 O O . GLY A 1 102 ? 75.461 4.186 -69.327 1.00 51.28 102 GLY A O 1
ATOM 818 N N . GLY A 1 103 ? 77.013 5.788 -69.521 1.00 59.94 103 GLY A N 1
ATOM 819 C CA . GLY A 1 103 ? 76.089 6.933 -69.468 1.00 59.94 103 GLY A CA 1
ATOM 820 C C . GLY A 1 103 ? 74.856 6.837 -70.376 1.00 59.94 103 GLY A C 1
ATOM 821 O O . GLY A 1 103 ? 73.757 7.100 -69.913 1.00 59.94 103 GLY A O 1
ATOM 822 N N . ALA A 1 104 ? 74.986 6.408 -71.633 1.00 58.78 104 ALA A N 1
ATOM 823 C CA . ALA A 1 104 ? 73.848 6.397 -72.562 1.00 58.78 104 ALA A CA 1
ATOM 824 C C . ALA A 1 104 ? 72.887 5.210 -72.346 1.00 58.78 104 ALA A C 1
ATOM 826 O O . ALA A 1 104 ? 71.675 5.402 -72.307 1.00 58.78 104 ALA A O 1
ATOM 827 N N . ALA A 1 105 ? 73.413 3.997 -72.142 1.00 67.31 105 ALA A N 1
ATOM 828 C CA . ALA A 1 105 ? 72.595 2.813 -71.861 1.00 67.31 105 ALA A CA 1
ATOM 829 C C . ALA A 1 105 ? 71.971 2.869 -70.453 1.00 67.31 105 ALA A C 1
ATOM 831 O O . ALA A 1 105 ? 70.820 2.481 -70.267 1.00 67.31 105 ALA A O 1
ATOM 832 N N . SER A 1 106 ? 72.697 3.427 -69.477 1.00 77.00 106 SER A N 1
ATOM 833 C CA . SER A 1 106 ? 72.194 3.685 -68.124 1.00 77.00 106 SER A CA 1
ATOM 834 C C . SER A 1 106 ? 71.089 4.741 -68.122 1.00 77.00 106 SER A C 1
ATOM 836 O O . SER A 1 106 ? 70.052 4.523 -67.503 1.00 77.00 106 SER A O 1
ATOM 838 N N . VAL A 1 107 ? 71.256 5.852 -68.851 1.00 81.31 107 VAL A N 1
ATOM 839 C CA . VAL A 1 107 ? 70.214 6.885 -68.970 1.00 81.31 107 VAL A CA 1
ATOM 840 C C . VAL A 1 107 ? 68.981 6.344 -69.695 1.00 81.31 107 VAL A C 1
ATOM 842 O O . VAL A 1 107 ? 67.867 6.597 -69.245 1.00 81.31 107 VAL A O 1
ATOM 845 N N . GLN A 1 108 ? 69.147 5.544 -70.752 1.00 85.06 108 GLN A N 1
ATOM 846 C CA . GLN A 1 108 ? 68.024 4.912 -71.450 1.00 85.06 108 GLN A CA 1
ATOM 847 C C . GLN A 1 108 ? 67.250 3.935 -70.546 1.00 85.06 108 GLN A C 1
ATOM 849 O O . GLN A 1 108 ? 66.022 4.001 -70.491 1.00 85.06 108 GLN A O 1
ATOM 854 N N . ALA A 1 109 ? 67.949 3.100 -69.771 1.00 86.56 109 ALA A N 1
ATOM 855 C CA . ALA A 1 109 ? 67.325 2.208 -68.792 1.00 86.56 109 ALA A CA 1
ATOM 856 C C . ALA A 1 109 ? 66.578 2.984 -67.691 1.00 86.56 109 ALA A C 1
ATOM 858 O O . ALA A 1 109 ? 65.491 2.589 -67.269 1.00 86.56 109 ALA A O 1
ATOM 859 N N . VAL A 1 110 ? 67.120 4.127 -67.254 1.00 90.38 110 VAL A N 1
ATOM 860 C CA . VAL A 1 110 ? 66.443 5.030 -66.310 1.00 90.38 110 VAL A CA 1
ATOM 861 C C . VAL A 1 110 ? 65.185 5.642 -66.933 1.00 90.38 110 VAL A C 1
ATOM 863 O O . VAL A 1 110 ? 64.154 5.700 -66.269 1.00 90.38 110 VAL A O 1
ATOM 866 N N . ILE A 1 111 ? 65.221 6.049 -68.206 1.00 89.75 111 ILE A N 1
ATOM 867 C CA . ILE A 1 111 ? 64.049 6.587 -68.917 1.00 89.75 111 ILE A CA 1
ATOM 868 C C . ILE A 1 111 ? 62.944 5.529 -69.038 1.00 89.75 111 ILE A C 1
ATOM 870 O O . ILE A 1 111 ? 61.774 5.840 -68.819 1.00 89.75 111 ILE A O 1
ATOM 874 N N . GLU A 1 112 ? 63.285 4.285 -69.369 1.00 92.25 112 GLU A N 1
ATOM 875 C CA . GLU A 1 112 ? 62.316 3.184 -69.452 1.00 92.25 112 GLU A CA 1
ATOM 876 C C . GLU A 1 112 ? 61.708 2.856 -68.088 1.00 92.25 112 GLU A C 1
ATOM 878 O O . GLU A 1 112 ? 60.487 2.724 -67.976 1.00 92.25 112 GLU A O 1
ATOM 883 N N . LYS A 1 113 ? 62.530 2.839 -67.034 1.00 93.94 113 LYS A N 1
ATOM 884 C CA . LYS A 1 113 ? 62.057 2.661 -65.661 1.00 93.94 113 LYS A CA 1
ATOM 885 C C . LYS A 1 113 ? 61.106 3.784 -65.238 1.00 93.94 113 LYS A C 1
ATOM 887 O O . LYS A 1 113 ? 60.022 3.501 -64.740 1.00 93.94 113 LYS A O 1
ATOM 892 N N . LEU A 1 114 ? 61.451 5.042 -65.523 1.00 94.88 114 LEU A N 1
ATOM 893 C CA . LEU A 1 114 ? 60.587 6.195 -65.249 1.00 94.88 114 LEU A CA 1
ATOM 894 C C . LEU A 1 114 ? 59.283 6.154 -66.054 1.00 94.88 114 LEU A C 1
ATOM 896 O O . LEU A 1 114 ? 58.246 6.580 -65.550 1.00 94.88 114 LEU A O 1
ATOM 900 N N . ARG A 1 115 ? 59.295 5.639 -67.290 1.00 95.31 115 ARG A N 1
ATOM 901 C CA . ARG A 1 115 ? 58.072 5.454 -68.091 1.00 95.31 115 ARG A CA 1
ATOM 902 C C . ARG A 1 115 ? 57.145 4.412 -67.476 1.00 95.31 115 ARG A C 1
ATOM 904 O O . ARG A 1 115 ? 55.946 4.672 -67.379 1.00 95.31 115 ARG A O 1
ATOM 911 N N . GLU A 1 116 ? 57.681 3.277 -67.036 1.00 95.31 116 GLU A N 1
ATOM 912 C CA . GLU A 1 116 ? 56.879 2.245 -66.374 1.00 95.31 116 GLU A CA 1
ATOM 913 C C . GLU A 1 116 ? 56.383 2.724 -65.002 1.00 95.31 116 GLU A C 1
ATOM 915 O O . GLU A 1 116 ? 55.210 2.561 -64.679 1.00 95.31 116 GLU A O 1
ATOM 920 N N . GLU A 1 117 ? 57.214 3.427 -64.229 1.00 95.56 117 GLU A N 1
ATOM 921 C CA . GLU A 1 117 ? 56.791 4.074 -62.982 1.00 95.56 117 GLU A CA 1
ATOM 922 C C . GLU A 1 117 ? 55.690 5.115 -63.231 1.00 95.56 117 GLU A C 1
ATOM 924 O O . GLU A 1 117 ? 54.692 5.136 -62.513 1.00 95.56 117 GLU A O 1
ATOM 929 N N . ASN A 1 118 ? 55.796 5.936 -64.282 1.00 95.69 118 ASN A N 1
ATOM 930 C CA . ASN A 1 118 ? 54.757 6.902 -64.644 1.00 95.69 118 ASN A CA 1
ATOM 931 C C . ASN A 1 118 ? 53.449 6.204 -65.045 1.00 95.69 118 ASN A C 1
ATOM 933 O O . ASN A 1 118 ? 52.366 6.657 -64.672 1.00 95.69 118 ASN A O 1
ATOM 937 N N . ARG A 1 119 ? 53.534 5.076 -65.758 1.00 97.75 119 ARG A N 1
ATOM 938 C CA . ARG A 1 119 ? 52.376 4.237 -66.086 1.00 97.75 119 ARG A CA 1
ATOM 939 C C . ARG A 1 119 ? 51.736 3.653 -64.824 1.00 97.75 119 ARG A C 1
ATOM 941 O O . ARG A 1 119 ? 50.519 3.752 -64.671 1.00 97.75 119 ARG A O 1
ATOM 948 N N . LEU A 1 120 ? 52.529 3.101 -63.907 1.00 97.62 120 LEU A N 1
ATOM 949 C CA . LEU A 1 120 ? 52.047 2.559 -62.634 1.00 97.62 120 LEU A CA 1
ATOM 950 C C . LEU A 1 120 ? 51.417 3.648 -61.758 1.00 97.62 120 LEU A C 1
ATOM 952 O O . LEU A 1 120 ? 50.380 3.418 -61.141 1.00 97.62 120 LEU A O 1
ATOM 956 N N . LEU A 1 121 ? 51.996 4.849 -61.727 1.00 97.69 121 LEU A N 1
ATOM 957 C CA . LEU A 1 121 ? 51.422 5.992 -61.018 1.00 97.69 121 LEU A CA 1
ATOM 958 C C . LEU A 1 121 ? 50.071 6.397 -61.613 1.00 97.69 121 LEU A C 1
ATOM 960 O O . LEU A 1 121 ? 49.128 6.602 -60.858 1.00 97.69 121 LEU A O 1
ATOM 964 N N . ARG A 1 122 ? 49.927 6.425 -62.943 1.00 97.69 122 ARG A N 1
ATOM 965 C CA . ARG A 1 122 ? 48.628 6.678 -63.597 1.00 97.69 122 ARG A CA 1
ATOM 966 C C . ARG A 1 122 ? 47.585 5.613 -63.249 1.00 97.69 122 ARG A C 1
ATOM 968 O O . ARG A 1 122 ? 46.435 5.949 -62.978 1.00 97.69 122 ARG A O 1
ATOM 975 N N . GLN A 1 123 ? 47.981 4.341 -63.196 1.00 97.88 123 GLN A N 1
ATOM 976 C CA . GLN A 1 123 ? 47.097 3.253 -62.755 1.00 97.88 123 GLN A CA 1
ATOM 977 C C . GLN A 1 123 ? 46.692 3.397 -61.278 1.00 97.88 123 GLN A C 1
ATOM 979 O O . GLN A 1 123 ? 45.540 3.173 -60.925 1.00 97.88 123 GLN A O 1
ATOM 984 N N . LYS A 1 124 ? 47.610 3.823 -60.404 1.00 98.00 124 LYS A N 1
ATOM 985 C CA . LYS A 1 124 ? 47.291 4.100 -58.995 1.00 98.00 124 LYS A CA 1
ATOM 986 C C . LYS A 1 124 ? 46.361 5.303 -58.836 1.00 98.00 124 LYS A C 1
ATOM 988 O O . LYS A 1 124 ? 45.455 5.243 -58.015 1.00 98.00 124 LYS A O 1
ATOM 993 N N . VAL A 1 125 ? 46.565 6.365 -59.618 1.00 98.25 125 VAL A N 1
ATOM 994 C CA . VAL A 1 125 ? 45.700 7.556 -59.611 1.00 98.25 125 VAL A CA 1
ATOM 995 C C . VAL A 1 125 ? 44.282 7.179 -60.021 1.00 98.25 125 VAL A C 1
ATOM 997 O O . VAL A 1 125 ? 43.363 7.416 -59.247 1.00 98.25 125 VAL A O 1
ATOM 1000 N N . THR A 1 126 ? 44.117 6.491 -61.152 1.00 97.50 126 THR A N 1
ATOM 1001 C CA . THR A 1 126 ? 42.795 6.016 -61.603 1.00 97.50 126 THR A CA 1
ATOM 1002 C C . THR A 1 126 ? 42.125 5.101 -60.573 1.00 97.50 126 THR A C 1
ATOM 1004 O O . THR A 1 126 ? 40.946 5.261 -60.276 1.00 97.50 126 THR A O 1
ATOM 1007 N N . HIS A 1 127 ? 42.879 4.204 -59.930 1.00 97.94 127 HIS A N 1
ATOM 1008 C CA . HIS A 1 127 ? 42.345 3.368 -58.853 1.00 97.94 127 HIS A CA 1
ATOM 1009 C C . HIS A 1 127 ? 41.854 4.177 -57.636 1.00 97.94 127 HIS A C 1
ATOM 1011 O O . HIS A 1 127 ? 40.802 3.873 -57.069 1.00 97.94 127 HIS A O 1
ATOM 1017 N N . VAL A 1 128 ? 42.596 5.207 -57.222 1.00 98.25 128 VAL A N 1
ATOM 1018 C CA . VAL A 1 128 ? 42.192 6.095 -56.119 1.00 98.25 128 VAL A CA 1
ATOM 1019 C C . VAL A 1 128 ? 40.991 6.951 -56.515 1.00 98.25 128 VAL A C 1
ATOM 1021 O O . VAL A 1 128 ? 40.091 7.133 -55.698 1.00 98.25 128 VAL A O 1
ATOM 1024 N N . GLU A 1 129 ? 40.936 7.435 -57.754 1.00 97.94 129 GLU A N 1
ATOM 1025 C CA . GLU A 1 129 ? 39.782 8.157 -58.300 1.00 97.94 129 GLU A CA 1
ATOM 1026 C C . GLU A 1 129 ? 38.520 7.283 -58.275 1.00 97.94 129 GLU A C 1
ATOM 1028 O O . GLU A 1 129 ? 37.477 7.731 -57.797 1.00 97.94 129 GLU A O 1
ATOM 1033 N N . ASP A 1 130 ? 38.623 6.009 -58.664 1.00 98.25 130 ASP A N 1
ATOM 1034 C CA . ASP A 1 130 ? 37.518 5.046 -58.592 1.00 98.25 130 ASP A CA 1
ATOM 1035 C C . ASP A 1 130 ? 37.048 4.795 -57.152 1.00 98.25 130 ASP A C 1
ATOM 1037 O O . ASP A 1 130 ? 35.843 4.715 -56.881 1.00 98.25 130 ASP A O 1
ATOM 1041 N N . LEU A 1 131 ? 37.986 4.650 -56.209 1.00 98.19 131 LEU A N 1
ATOM 1042 C CA . LEU A 1 131 ? 37.666 4.502 -54.788 1.00 98.19 131 LEU A CA 1
ATOM 1043 C C . LEU A 1 131 ? 37.001 5.764 -54.233 1.00 98.19 131 LEU A C 1
ATOM 1045 O O . LEU A 1 131 ? 36.015 5.657 -53.504 1.00 98.19 131 LEU A O 1
ATOM 1049 N N . ASN A 1 132 ? 37.483 6.943 -54.620 1.00 97.88 132 ASN A N 1
ATOM 1050 C CA . ASN A 1 132 ? 36.896 8.218 -54.229 1.00 97.88 132 ASN A CA 1
ATOM 1051 C C . ASN A 1 132 ? 35.467 8.352 -54.779 1.00 97.88 132 ASN A C 1
ATOM 1053 O O . ASN A 1 132 ? 34.541 8.632 -54.024 1.00 97.88 132 ASN A O 1
ATOM 1057 N N . ALA A 1 133 ? 35.238 8.012 -56.049 1.00 98.25 133 ALA A N 1
ATOM 1058 C CA . ALA A 1 133 ? 33.903 8.005 -56.646 1.00 98.25 133 ALA A CA 1
ATOM 1059 C C . ALA A 1 133 ? 32.943 7.004 -55.968 1.00 98.25 133 ALA A C 1
ATOM 1061 O O . ALA A 1 133 ? 31.729 7.221 -55.924 1.00 98.25 133 ALA A O 1
ATOM 1062 N N . LYS A 1 134 ? 33.445 5.877 -55.445 1.00 98.19 134 LYS A N 1
ATOM 1063 C CA . LYS A 1 134 ? 32.644 4.945 -54.627 1.00 98.19 134 LYS A CA 1
ATOM 1064 C C . LYS A 1 134 ? 32.338 5.527 -53.249 1.00 98.19 134 LYS A C 1
ATOM 1066 O O . LYS A 1 134 ? 31.197 5.435 -52.803 1.00 98.19 134 LYS A O 1
ATOM 1071 N N . TRP A 1 135 ? 33.327 6.137 -52.601 1.00 98.19 135 TRP A N 1
ATOM 1072 C CA . TRP A 1 135 ? 33.155 6.761 -51.293 1.00 98.19 135 TRP A CA 1
ATOM 1073 C C . TRP A 1 135 ? 32.166 7.928 -51.348 1.00 98.19 135 TRP A C 1
ATOM 1075 O O . TRP A 1 135 ? 31.246 7.964 -50.542 1.00 98.19 135 TRP A O 1
ATOM 1085 N N . GLN A 1 136 ? 32.260 8.799 -52.355 1.00 98.06 136 GLN A N 1
ATOM 1086 C CA . GLN A 1 136 ? 31.311 9.898 -52.569 1.00 98.06 136 GLN A CA 1
ATOM 1087 C C . GLN A 1 136 ? 29.871 9.404 -52.746 1.00 98.06 136 GLN A C 1
ATOM 1089 O O . GLN A 1 136 ? 28.945 9.984 -52.188 1.00 98.06 136 GLN A O 1
ATOM 1094 N N . ARG A 1 137 ? 29.665 8.302 -53.482 1.00 98.12 137 ARG A N 1
ATOM 1095 C CA . ARG A 1 137 ? 28.335 7.685 -53.624 1.00 98.12 137 ARG A CA 1
ATOM 1096 C C . ARG A 1 137 ? 27.801 7.145 -52.299 1.00 98.12 137 ARG A C 1
ATOM 1098 O O . ARG A 1 137 ? 26.620 7.313 -52.008 1.00 98.12 137 ARG A O 1
ATOM 1105 N N . TYR A 1 138 ? 28.657 6.507 -51.504 1.00 98.12 138 TYR A N 1
ATOM 1106 C CA . TYR A 1 138 ? 28.282 6.039 -50.171 1.00 98.12 138 TYR A CA 1
ATOM 1107 C C . TYR A 1 138 ? 27.945 7.206 -49.237 1.00 98.12 138 TYR A C 1
ATOM 1109 O O . TYR A 1 138 ? 26.930 7.157 -48.552 1.00 98.12 138 TYR A O 1
ATOM 1117 N N . ASP A 1 139 ? 28.762 8.258 -49.235 1.00 97.88 139 ASP A N 1
ATOM 1118 C CA . ASP A 1 139 ? 28.568 9.448 -48.408 1.00 97.88 139 ASP A CA 1
ATOM 1119 C C . ASP A 1 139 ? 27.251 10.158 -48.760 1.00 97.88 139 ASP A C 1
ATOM 1121 O O . ASP A 1 139 ? 26.430 10.405 -47.878 1.00 97.88 139 ASP A O 1
ATOM 1125 N N . ALA A 1 140 ? 26.969 10.338 -50.056 1.00 97.56 140 ALA A N 1
ATOM 1126 C CA . ALA A 1 140 ? 25.701 10.885 -50.535 1.00 97.56 140 ALA A CA 1
ATOM 1127 C C . ALA A 1 140 ? 24.493 10.027 -50.116 1.00 97.56 140 ALA A C 1
ATOM 1129 O O . ALA A 1 140 ? 23.506 10.559 -49.608 1.00 97.56 140 ALA A O 1
ATOM 1130 N N . SER A 1 141 ? 24.579 8.700 -50.269 1.00 97.25 141 SER A N 1
ATOM 1131 C CA . SER A 1 141 ? 23.511 7.777 -49.861 1.00 97.25 141 SER A CA 1
ATOM 1132 C C . SER A 1 141 ? 23.304 7.758 -48.342 1.00 97.25 141 SER A C 1
ATOM 1134 O O . SER A 1 141 ? 22.164 7.746 -47.871 1.00 97.25 141 SER A O 1
ATOM 1136 N N . ARG A 1 142 ? 24.387 7.812 -47.557 1.00 98.12 142 ARG A N 1
ATOM 1137 C CA . ARG A 1 142 ? 24.323 7.940 -46.097 1.00 98.12 142 ARG A CA 1
ATOM 1138 C C . ARG A 1 142 ? 23.613 9.230 -45.712 1.00 98.12 142 ARG A C 1
ATOM 1140 O O . ARG A 1 142 ? 22.744 9.205 -44.846 1.00 98.12 142 ARG A O 1
ATOM 1147 N N . ASP A 1 143 ? 23.957 10.341 -46.348 1.00 97.50 143 ASP A N 1
ATOM 1148 C CA . ASP A 1 143 ? 23.345 11.631 -46.051 1.00 97.50 143 ASP A CA 1
ATOM 1149 C C . ASP A 1 143 ? 21.862 11.664 -46.436 1.00 97.50 143 ASP A C 1
ATOM 1151 O O . ASP A 1 143 ? 21.054 12.222 -45.697 1.00 97.50 143 ASP A O 1
ATOM 1155 N N . GLU A 1 144 ? 21.466 11.026 -47.540 1.00 96.94 144 GLU A N 1
ATOM 1156 C CA . GLU A 1 144 ? 20.053 10.823 -47.889 1.00 96.94 144 GLU A CA 1
ATOM 1157 C C . GLU A 1 144 ? 19.315 9.989 -46.841 1.00 96.94 144 GLU A C 1
ATOM 1159 O O . GLU A 1 144 ? 18.226 10.373 -46.412 1.00 96.94 144 GLU A O 1
ATOM 1164 N N . TYR A 1 145 ? 19.917 8.893 -46.375 1.00 96.81 145 TYR A N 1
ATOM 1165 C CA . TYR A 1 145 ? 19.345 8.056 -45.322 1.00 96.81 145 TYR A CA 1
ATOM 1166 C C . TYR A 1 145 ? 19.180 8.828 -44.008 1.00 96.81 145 TYR A C 1
ATOM 1168 O O . TYR A 1 145 ? 18.112 8.809 -43.395 1.00 96.81 145 TYR A O 1
ATOM 1176 N N . VAL A 1 146 ? 20.210 9.573 -43.601 1.00 97.25 146 VAL A N 1
ATOM 1177 C CA . VAL A 1 146 ? 20.173 10.425 -42.409 1.00 97.25 146 VAL A CA 1
ATOM 1178 C C . VAL A 1 146 ? 19.110 11.512 -42.559 1.00 97.25 146 VAL A C 1
ATOM 1180 O O . VAL A 1 146 ? 18.332 11.715 -41.628 1.00 97.25 146 VAL A O 1
ATOM 1183 N N . ARG A 1 147 ? 19.010 12.180 -43.716 1.00 96.50 147 ARG A N 1
ATOM 1184 C CA . ARG A 1 147 ? 17.927 13.141 -43.993 1.00 96.50 147 ARG A CA 1
ATOM 1185 C C . ARG A 1 147 ? 16.550 12.482 -43.903 1.00 96.50 147 ARG A C 1
ATOM 1187 O O . ARG A 1 147 ? 15.647 13.068 -43.315 1.00 96.50 147 ARG A O 1
ATOM 1194 N N . GLY A 1 148 ? 16.402 11.260 -44.413 1.00 95.00 148 GLY A N 1
ATOM 1195 C CA . GLY A 1 148 ? 15.176 10.469 -44.300 1.00 95.00 148 GLY A CA 1
ATOM 1196 C C . GLY A 1 148 ? 14.786 10.182 -42.848 1.00 95.00 148 GLY A C 1
ATOM 1197 O O . GLY A 1 148 ? 13.638 10.403 -42.469 1.00 95.00 148 GLY A O 1
ATOM 1198 N N . LEU A 1 149 ? 15.741 9.774 -42.008 1.00 94.19 149 LEU A N 1
ATOM 1199 C CA . LEU A 1 149 ? 15.510 9.571 -40.574 1.00 94.19 149 LEU A CA 1
ATOM 1200 C C . LEU A 1 149 ? 15.124 10.870 -39.859 1.00 94.19 149 LEU A C 1
ATOM 1202 O O . LEU A 1 149 ? 14.198 10.868 -39.051 1.00 94.19 149 LEU A O 1
ATOM 1206 N N . HIS A 1 150 ? 15.789 11.986 -40.173 1.00 91.31 150 HIS A N 1
ATOM 1207 C CA . HIS A 1 150 ? 15.429 13.290 -39.613 1.00 91.31 150 HIS A CA 1
ATOM 1208 C C . HIS A 1 150 ? 14.015 13.704 -40.022 1.00 91.31 150 HIS A C 1
ATOM 1210 O O . HIS A 1 150 ? 13.263 14.160 -39.169 1.00 91.31 150 HIS A O 1
ATOM 1216 N N . ALA A 1 151 ? 13.620 13.487 -41.278 1.00 89.56 151 ALA A N 1
ATOM 1217 C CA . ALA A 1 151 ? 12.264 13.764 -41.744 1.00 89.56 151 ALA A CA 1
ATOM 1218 C C . ALA A 1 151 ? 11.217 12.862 -41.067 1.00 89.56 151 ALA A C 1
ATOM 1220 O O . ALA A 1 151 ? 10.141 13.336 -40.720 1.00 89.56 151 ALA A O 1
ATOM 1221 N N . GLN A 1 152 ? 11.526 11.585 -40.818 1.00 89.81 152 GLN A N 1
ATOM 1222 C CA . GLN A 1 152 ? 10.641 10.678 -40.075 1.00 89.81 152 GLN A CA 1
ATOM 1223 C C . GLN A 1 152 ? 10.490 11.103 -38.612 1.00 89.81 152 GLN A C 1
ATOM 1225 O O . GLN A 1 152 ? 9.375 11.175 -38.101 1.00 89.81 152 GLN A O 1
ATOM 1230 N N . LEU A 1 153 ? 11.596 11.437 -37.943 1.00 84.69 153 LEU A N 1
ATOM 1231 C CA . LEU A 1 153 ? 11.579 11.937 -36.569 1.00 84.69 153 LEU A CA 1
ATOM 1232 C C . LEU A 1 153 ? 10.858 13.281 -36.469 1.00 84.69 153 LEU A C 1
ATOM 1234 O O . LEU A 1 153 ? 10.071 13.471 -35.550 1.00 84.69 153 LEU A O 1
ATOM 1238 N N . GLN A 1 154 ? 11.063 14.183 -37.430 1.00 84.94 154 GLN A N 1
ATOM 1239 C CA . GLN A 1 154 ? 10.324 15.439 -37.524 1.00 84.94 154 GLN A CA 1
ATOM 1240 C C . GLN A 1 154 ? 8.852 15.221 -37.867 1.00 84.94 154 GLN A C 1
ATOM 1242 O O . GLN A 1 154 ? 8.028 15.948 -37.348 1.00 84.94 154 GLN A O 1
ATOM 1247 N N . GLY A 1 155 ? 8.483 14.217 -38.663 1.00 76.06 155 GLY A N 1
ATOM 1248 C CA . GLY A 1 155 ? 7.081 13.850 -38.888 1.00 76.06 155 GLY A CA 1
ATOM 1249 C C . GLY A 1 155 ? 6.398 13.316 -37.624 1.00 76.06 155 GLY A C 1
ATOM 1250 O O . GLY A 1 155 ? 5.210 13.543 -37.422 1.00 76.06 155 GLY A O 1
ATOM 1251 N N . LEU A 1 156 ? 7.157 12.660 -36.740 1.00 69.69 156 LEU A N 1
ATOM 1252 C CA . LEU A 1 156 ? 6.697 12.215 -35.419 1.00 69.69 156 LEU A CA 1
ATOM 1253 C C . LEU A 1 156 ? 6.711 13.338 -34.364 1.00 69.69 156 LEU A C 1
ATOM 1255 O O . LEU A 1 156 ? 5.951 13.274 -33.400 1.00 69.69 156 LEU A O 1
ATOM 1259 N N . GLN A 1 157 ? 7.581 14.340 -34.527 1.00 58.72 157 GLN A N 1
ATOM 1260 C CA . GLN A 1 157 ? 7.743 15.496 -33.632 1.00 58.72 157 GLN A CA 1
ATOM 1261 C C . GLN A 1 157 ? 7.081 16.778 -34.146 1.00 58.72 157 GLN A C 1
ATOM 1263 O O . GLN A 1 157 ? 7.157 17.800 -33.461 1.00 58.72 157 GLN A O 1
ATOM 1268 N N . ALA A 1 158 ? 6.471 16.757 -35.334 1.00 56.12 158 ALA A N 1
ATOM 1269 C CA . ALA A 1 158 ? 5.851 17.928 -35.928 1.00 56.12 158 ALA A CA 1
ATOM 1270 C C . ALA A 1 158 ? 4.867 18.498 -34.903 1.00 56.12 158 ALA A C 1
ATOM 1272 O O . ALA A 1 158 ? 4.099 17.716 -34.330 1.00 56.12 158 ALA A O 1
ATOM 1273 N N . PRO A 1 159 ? 4.903 19.815 -34.628 1.00 51.94 159 PRO A N 1
ATOM 1274 C CA . PRO A 1 159 ? 3.978 20.437 -33.700 1.00 51.94 159 PRO A CA 1
ATOM 1275 C C . PRO A 1 159 ? 2.569 20.098 -34.164 1.00 51.94 159 PRO A C 1
ATOM 1277 O O . PRO A 1 159 ? 2.121 20.559 -35.212 1.00 51.94 159 PRO A O 1
ATOM 1280 N N . SER A 1 160 ? 1.906 19.222 -33.417 1.00 52.84 160 SER A N 1
ATOM 1281 C CA . SER A 1 160 ? 0.494 18.942 -33.588 1.00 52.84 160 SER A CA 1
ATOM 1282 C C . SER A 1 160 ? -0.228 20.281 -33.607 1.00 52.84 160 SER A C 1
ATOM 1284 O O . SER A 1 160 ? -0.060 21.083 -32.684 1.00 52.84 160 SER A O 1
ATOM 1286 N N . GLU A 1 161 ? -0.973 20.536 -34.682 1.00 49.03 161 GLU A N 1
ATOM 1287 C CA . GLU A 1 161 ? -1.807 21.725 -34.782 1.00 49.03 161 GLU A CA 1
ATOM 1288 C C . GLU A 1 161 ? -2.660 21.890 -33.511 1.00 49.03 161 GLU A C 1
ATOM 1290 O O . GLU A 1 161 ? -3.073 20.883 -32.922 1.00 49.03 161 GLU A O 1
ATOM 1295 N N . PRO A 1 162 ? -2.954 23.126 -33.069 1.00 54.59 162 PRO A N 1
ATOM 1296 C CA . PRO A 1 162 ? -3.444 23.400 -31.715 1.00 54.59 162 PRO A CA 1
ATOM 1297 C C . PRO A 1 162 ? -4.853 22.871 -31.384 1.00 54.59 162 PRO A C 1
ATOM 1299 O O . PRO A 1 162 ? -5.359 23.149 -30.300 1.00 54.59 162 PRO A O 1
ATOM 1302 N N . GLU A 1 163 ? -5.519 22.139 -32.280 1.00 54.41 163 GLU A N 1
ATOM 1303 C CA . GLU A 1 163 ? -6.969 21.913 -32.202 1.00 54.41 163 GLU A CA 1
ATOM 1304 C C . GLU A 1 163 ? -7.400 20.460 -31.946 1.00 54.41 163 GLU A C 1
ATOM 1306 O O . GLU A 1 163 ? -8.558 20.222 -31.596 1.00 54.41 163 GLU A O 1
ATOM 1311 N N . ARG A 1 164 ? -6.499 19.468 -32.022 1.00 59.84 164 ARG A N 1
ATOM 1312 C CA . ARG A 1 164 ? -6.826 18.075 -31.656 1.00 59.84 164 ARG A CA 1
ATOM 1313 C C . ARG A 1 164 ? -5.874 17.535 -30.596 1.00 59.84 164 ARG A C 1
ATOM 1315 O O . ARG A 1 164 ? -4.686 17.414 -30.884 1.00 59.84 164 ARG A O 1
ATOM 1322 N N . PRO A 1 165 ? -6.380 17.136 -29.408 1.00 59.47 165 PRO A N 1
ATOM 1323 C CA . PRO A 1 165 ? -5.549 16.499 -28.400 1.00 59.47 165 PRO A CA 1
ATOM 1324 C C . PRO A 1 165 ? -4.872 15.274 -29.006 1.00 59.47 165 PRO A C 1
ATOM 1326 O O . PRO A 1 165 ? -5.548 14.339 -29.447 1.00 59.47 165 PRO A O 1
ATOM 1329 N N . SER A 1 166 ? -3.543 15.287 -29.051 1.00 66.00 166 SER A N 1
ATOM 1330 C CA . SER A 1 166 ? -2.780 14.148 -29.550 1.00 66.00 166 SER A CA 1
ATOM 1331 C C . SER A 1 166 ? -3.081 12.912 -28.681 1.00 66.00 166 SER A C 1
ATOM 1333 O O . SER A 1 166 ? -3.349 13.028 -27.484 1.00 66.00 166 SER A O 1
ATOM 1335 N N . CYS A 1 167 ? -3.063 11.702 -29.252 1.00 73.62 167 CYS A N 1
ATOM 1336 C CA . CYS A 1 167 ? -3.292 10.453 -28.501 1.00 73.62 167 CYS A CA 1
ATOM 1337 C C . CYS A 1 167 ? -2.479 10.374 -27.174 1.00 73.62 167 CYS A C 1
ATOM 1339 O O . CYS A 1 167 ? -3.052 10.020 -26.138 1.00 73.62 167 CYS A O 1
ATOM 1341 N N . PRO A 1 168 ? -1.206 10.828 -27.126 1.00 80.44 168 PRO A N 1
ATOM 1342 C CA . PRO A 1 168 ? -0.447 10.939 -25.877 1.00 80.44 168 PRO A CA 1
ATOM 1343 C C . PRO A 1 168 ? -1.031 11.918 -24.845 1.00 80.44 168 PRO A C 1
ATOM 1345 O O . PRO A 1 168 ? -0.910 11.686 -23.644 1.00 80.44 168 PRO A O 1
ATOM 1348 N N . GLU A 1 169 ? -1.662 13.016 -25.265 1.00 83.25 169 GLU A N 1
ATOM 1349 C CA . GLU A 1 169 ? -2.326 13.958 -24.353 1.00 83.25 169 GLU A CA 1
ATOM 1350 C C . GLU A 1 169 ? -3.597 13.382 -23.744 1.00 83.25 169 GLU A C 1
ATOM 1352 O O . GLU A 1 169 ? -3.858 13.610 -22.563 1.00 83.25 169 GLU A O 1
ATOM 1357 N N . LEU A 1 170 ? -4.369 12.613 -24.514 1.00 87.44 170 LEU A N 1
ATOM 1358 C CA . LEU A 1 170 ? -5.538 11.906 -23.991 1.00 87.44 170 LEU A CA 1
ATOM 1359 C C . LEU A 1 170 ? -5.122 10.868 -22.946 1.00 87.44 170 LEU A C 1
ATOM 1361 O O . LEU A 1 170 ? -5.704 10.828 -21.864 1.00 87.44 170 LEU A O 1
ATOM 1365 N N . MET A 1 171 ? -4.056 10.107 -23.212 1.00 89.31 171 MET A N 1
ATOM 1366 C CA . MET A 1 171 ? -3.487 9.181 -22.229 1.00 89.31 171 MET A CA 1
ATOM 1367 C C . MET A 1 171 ? -2.997 9.907 -20.973 1.00 89.31 171 MET A C 1
ATOM 1369 O O . MET A 1 171 ? -3.287 9.466 -19.866 1.00 89.31 171 MET A O 1
ATOM 1373 N N . ARG A 1 172 ? -2.305 11.046 -21.113 1.00 94.12 172 ARG A N 1
ATOM 1374 C CA . ARG A 1 172 ? -1.873 11.856 -19.960 1.00 94.12 172 ARG A CA 1
ATOM 1375 C C . ARG A 1 172 ? -3.056 12.359 -19.130 1.00 94.12 172 ARG A C 1
ATOM 1377 O O . ARG A 1 172 ? -3.012 12.267 -17.908 1.00 94.12 172 ARG A O 1
ATOM 1384 N N . LYS A 1 173 ? -4.123 12.848 -19.772 1.00 95.00 173 LYS A N 1
ATOM 1385 C CA . LYS A 1 173 ? -5.353 13.281 -19.084 1.00 95.00 173 LYS A CA 1
ATOM 1386 C C . LYS A 1 173 ? -6.021 12.125 -18.343 1.00 95.00 173 LYS A C 1
ATOM 1388 O O . LYS A 1 173 ? -6.455 12.306 -17.207 1.00 95.00 173 LYS A O 1
ATOM 1393 N N . GLU A 1 174 ? -6.058 10.945 -18.952 1.00 95.19 174 GLU A N 1
ATOM 1394 C CA . GLU A 1 174 ? -6.630 9.752 -18.333 1.00 95.19 174 GLU A CA 1
ATOM 1395 C C . GLU A 1 174 ? -5.794 9.258 -17.146 1.00 95.19 174 GLU A C 1
ATOM 1397 O O . GLU A 1 174 ? -6.351 8.963 -16.091 1.00 95.19 174 GLU A O 1
ATOM 1402 N N . ILE A 1 175 ? -4.462 9.268 -17.255 1.00 95.62 175 ILE A N 1
ATOM 1403 C CA . ILE A 1 175 ? -3.561 8.964 -16.133 1.00 95.62 175 ILE A CA 1
ATOM 1404 C C . ILE A 1 175 ? -3.813 9.933 -14.973 1.00 95.62 175 ILE A C 1
ATOM 1406 O O . ILE A 1 175 ? -3.985 9.494 -13.839 1.00 95.62 175 ILE A O 1
ATOM 1410 N N . SER A 1 176 ? -3.914 11.239 -15.239 1.00 97.81 176 SER A N 1
ATOM 1411 C CA . SER A 1 176 ? -4.224 12.231 -14.201 1.00 97.81 176 SER A CA 1
ATOM 1412 C C . SER A 1 176 ? -5.596 12.001 -13.562 1.00 97.81 176 SER A C 1
ATOM 1414 O O . SER A 1 176 ? -5.745 12.134 -12.346 1.00 97.81 176 SER A O 1
ATOM 1416 N N . ARG A 1 177 ? -6.604 11.619 -14.357 1.00 98.25 177 ARG A N 1
ATOM 1417 C CA . ARG A 1 177 ? -7.945 11.289 -13.857 1.00 98.25 177 ARG A CA 1
ATOM 1418 C C . ARG A 1 177 ? -7.909 10.077 -12.927 1.00 98.25 177 ARG A C 1
ATOM 1420 O O . ARG A 1 177 ? -8.476 10.144 -11.837 1.00 98.25 177 ARG A O 1
ATOM 1427 N N . LEU A 1 178 ? -7.242 9.002 -13.346 1.00 98.12 178 LEU A N 1
ATOM 1428 C CA . LEU A 1 178 ? -7.104 7.773 -12.566 1.00 98.12 178 LEU A CA 1
ATOM 1429 C C . LEU A 1 178 ? -6.282 7.999 -11.294 1.00 98.12 178 LEU A C 1
ATOM 1431 O O . LEU A 1 178 ? -6.675 7.517 -10.235 1.00 98.12 178 LEU A O 1
ATOM 1435 N N . ASN A 1 179 ? -5.207 8.785 -11.364 1.00 97.94 179 ASN A N 1
ATOM 1436 C CA . ASN A 1 179 ? -4.406 9.145 -10.193 1.00 97.94 179 ASN A CA 1
ATOM 1437 C C . ASN A 1 179 ? -5.241 9.902 -9.157 1.00 97.94 179 ASN A C 1
ATOM 1439 O O . ASN A 1 179 ? -5.253 9.518 -7.990 1.00 97.94 179 ASN A O 1
ATOM 1443 N N . ARG A 1 180 ? -6.027 10.899 -9.585 1.00 98.50 180 ARG A N 1
ATOM 1444 C CA . ARG A 1 180 ? -6.944 11.613 -8.684 1.00 98.50 180 ARG A CA 1
ATOM 1445 C C . ARG A 1 180 ? -7.946 10.659 -8.025 1.00 98.50 180 ARG A C 1
ATOM 1447 O O . ARG A 1 180 ? -8.167 10.733 -6.820 1.00 98.50 180 ARG A O 1
ATOM 1454 N N . GLN A 1 181 ? -8.539 9.748 -8.800 1.00 98.44 181 GLN A N 1
ATOM 1455 C CA . GLN A 1 181 ? -9.479 8.757 -8.267 1.00 98.44 181 GLN A CA 1
ATOM 1456 C C . GLN A 1 181 ? -8.810 7.804 -7.271 1.00 98.44 181 GLN A C 1
ATOM 1458 O O . GLN A 1 181 ? -9.400 7.472 -6.244 1.00 98.44 181 GLN A O 1
ATOM 1463 N N . LEU A 1 182 ? -7.576 7.381 -7.544 1.00 98.25 182 LEU A N 1
ATOM 1464 C CA . LEU A 1 182 ? -6.804 6.544 -6.637 1.00 98.25 182 LEU A CA 1
ATOM 1465 C C . LEU A 1 182 ? -6.508 7.281 -5.326 1.00 98.25 182 LEU A C 1
ATOM 1467 O O . LEU A 1 182 ? -6.736 6.726 -4.256 1.00 98.25 182 LEU A O 1
ATOM 1471 N N . GLU A 1 183 ? -6.075 8.538 -5.391 1.00 98.38 183 GLU A N 1
ATOM 1472 C CA . GLU A 1 183 ? -5.840 9.376 -4.211 1.00 98.38 183 GLU A CA 1
ATOM 1473 C C . GLU A 1 183 ? -7.116 9.594 -3.388 1.00 98.38 183 GLU A C 1
ATOM 1475 O O . GLU A 1 183 ? -7.083 9.569 -2.159 1.00 98.38 183 GLU A O 1
ATOM 1480 N N . GLU A 1 184 ? -8.264 9.787 -4.038 1.00 98.50 184 GLU A N 1
ATOM 1481 C CA . GLU A 1 184 ? -9.570 9.861 -3.370 1.00 98.50 184 GLU A CA 1
ATOM 1482 C C . GLU A 1 184 ? -9.926 8.551 -2.665 1.00 98.50 184 GLU A C 1
ATOM 1484 O O . GLU A 1 184 ? -10.342 8.572 -1.508 1.00 98.50 184 GLU A O 1
ATOM 1489 N N . LYS A 1 185 ? -9.712 7.402 -3.316 1.00 98.19 185 LYS A N 1
ATOM 1490 C CA . LYS A 1 185 ? -9.956 6.090 -2.700 1.00 98.19 185 LYS A CA 1
ATOM 1491 C C . LYS A 1 185 ? -8.997 5.807 -1.549 1.00 98.19 185 LYS A C 1
ATOM 1493 O O . LYS A 1 185 ? -9.440 5.304 -0.522 1.00 98.19 185 LYS A O 1
ATOM 1498 N N . ILE A 1 186 ? -7.722 6.171 -1.675 1.00 98.12 186 ILE A N 1
ATOM 1499 C CA . ILE A 1 186 ? -6.737 6.054 -0.592 1.00 98.12 186 ILE A CA 1
ATOM 1500 C C . ILE A 1 186 ? -7.168 6.901 0.606 1.00 98.12 186 ILE A C 1
ATOM 1502 O O . ILE A 1 186 ? -7.152 6.400 1.730 1.00 98.12 186 ILE A O 1
ATOM 1506 N N . ARG A 1 187 ? -7.603 8.148 0.375 1.00 98.44 187 ARG A N 1
ATOM 1507 C CA . ARG A 1 187 ? -8.123 9.025 1.435 1.00 98.44 187 ARG A CA 1
ATOM 1508 C C . ARG A 1 187 ? -9.353 8.423 2.114 1.00 98.44 187 ARG A C 1
ATOM 1510 O O . ARG A 1 187 ? -9.328 8.242 3.324 1.00 98.44 187 ARG A O 1
ATOM 1517 N N . ALA A 1 188 ? -10.348 7.983 1.346 1.00 98.19 188 ALA A N 1
ATOM 1518 C CA . ALA A 1 188 ? -11.537 7.331 1.897 1.00 98.19 188 ALA A CA 1
ATOM 1519 C C . ALA A 1 188 ? -11.195 6.062 2.705 1.00 98.19 188 ALA A C 1
ATOM 1521 O O . ALA A 1 188 ? -11.739 5.833 3.782 1.00 98.19 188 ALA A O 1
ATOM 1522 N N . CYS A 1 189 ? -10.251 5.241 2.231 1.00 97.56 189 CYS A N 1
ATOM 1523 C CA . CYS A 1 189 ? -9.776 4.082 2.986 1.00 97.56 189 CYS A CA 1
ATOM 1524 C C . CYS A 1 189 ? -9.053 4.479 4.280 1.00 97.56 189 CYS A C 1
ATOM 1526 O O . CYS A 1 189 ? -9.164 3.766 5.277 1.00 97.56 189 CYS A O 1
ATOM 1528 N N . ALA A 1 190 ? -8.300 5.580 4.279 1.00 98.31 190 ALA A N 1
ATOM 1529 C CA . ALA A 1 190 ? -7.657 6.098 5.481 1.00 98.31 190 ALA A CA 1
ATOM 1530 C C . ALA A 1 190 ? -8.693 6.596 6.501 1.00 98.31 190 ALA A C 1
ATOM 1532 O O . ALA A 1 190 ? -8.539 6.329 7.692 1.00 98.31 190 ALA A O 1
ATOM 1533 N N . ASP A 1 191 ? -9.766 7.242 6.045 1.00 98.12 191 ASP A N 1
ATOM 1534 C CA . ASP A 1 191 ? -10.869 7.710 6.893 1.00 98.12 191 ASP A CA 1
ATOM 1535 C C . ASP A 1 191 ? -11.578 6.539 7.577 1.00 98.12 191 ASP A C 1
ATOM 1537 O O . ASP A 1 191 ? -11.608 6.473 8.806 1.00 98.12 191 ASP A O 1
ATOM 1541 N N . VAL A 1 192 ? -11.996 5.533 6.805 1.00 98.31 192 VAL A N 1
ATOM 1542 C CA . VAL A 1 192 ? -12.635 4.320 7.345 1.00 98.31 192 VAL A CA 1
ATOM 1543 C C . VAL A 1 192 ? -11.713 3.575 8.317 1.00 98.31 192 VAL A C 1
ATOM 1545 O O . VAL A 1 192 ? -12.161 3.045 9.333 1.00 98.31 192 VAL A O 1
ATOM 1548 N N . ARG A 1 193 ? -10.398 3.536 8.057 1.00 98.38 193 ARG A N 1
ATOM 1549 C CA . ARG A 1 193 ? -9.433 2.941 8.999 1.00 98.38 193 ARG A CA 1
ATOM 1550 C C . ARG A 1 193 ? -9.371 3.710 10.317 1.00 98.38 193 ARG A C 1
ATOM 1552 O O . ARG A 1 193 ? -9.288 3.073 11.364 1.00 98.38 193 ARG A O 1
ATOM 1559 N N . ARG A 1 194 ? -9.405 5.046 10.279 1.00 98.50 194 ARG A N 1
ATOM 1560 C CA . ARG A 1 194 ? -9.430 5.882 11.489 1.00 98.50 194 ARG A CA 1
ATOM 1561 C C . ARG A 1 194 ? -10.709 5.654 12.289 1.00 98.50 194 ARG A C 1
ATOM 1563 O O . ARG A 1 194 ? -10.626 5.440 13.496 1.00 98.50 194 ARG A O 1
ATOM 1570 N N . GLU A 1 195 ? -11.857 5.613 11.621 1.00 98.25 195 GLU A N 1
ATOM 1571 C CA . GLU A 1 195 ? -13.145 5.301 12.250 1.00 98.25 195 GLU A CA 1
ATOM 1572 C C . GLU A 1 195 ? -13.138 3.914 12.898 1.00 98.25 195 GLU A C 1
ATOM 1574 O O . GLU A 1 195 ? -13.531 3.767 14.052 1.00 98.25 195 GLU A O 1
ATOM 1579 N N . LEU A 1 196 ? -12.608 2.899 12.210 1.00 98.44 196 LEU A N 1
ATOM 1580 C CA . LEU A 1 196 ? -12.502 1.547 12.758 1.00 98.44 196 LEU A CA 1
ATOM 1581 C C . LEU A 1 196 ? -11.641 1.500 14.028 1.00 98.44 196 LEU A C 1
ATOM 1583 O O . LEU A 1 196 ? -11.982 0.789 14.973 1.00 98.44 196 LEU A O 1
ATOM 1587 N N . VAL A 1 197 ? -10.525 2.234 14.059 1.00 98.62 197 VAL A N 1
ATOM 1588 C CA . VAL A 1 197 ? -9.680 2.341 15.258 1.00 98.62 197 VAL A CA 1
ATOM 1589 C C . VAL A 1 197 ? -10.439 3.028 16.393 1.00 98.62 197 VAL A C 1
ATOM 1591 O O . VAL A 1 197 ? -10.401 2.532 17.516 1.00 98.62 197 VAL A O 1
ATOM 1594 N N . ALA A 1 198 ? -11.177 4.103 16.108 1.00 98.50 198 ALA A N 1
ATOM 1595 C CA . ALA A 1 198 ? -11.991 4.792 17.107 1.00 98.50 198 ALA A CA 1
ATOM 1596 C C . ALA A 1 198 ? -13.099 3.889 17.678 1.00 98.50 198 ALA A C 1
ATOM 1598 O O . ALA A 1 198 ? -13.257 3.808 18.894 1.00 98.50 198 ALA A O 1
ATOM 1599 N N . VAL A 1 199 ? -13.813 3.150 16.823 1.00 98.38 199 VAL A N 1
ATOM 1600 C CA . VAL A 1 199 ? -14.859 2.200 17.242 1.00 98.38 199 VAL A CA 1
ATOM 1601 C C . VAL A 1 199 ? -14.274 1.069 18.084 1.00 98.38 199 VAL A C 1
ATOM 1603 O O . VAL A 1 199 ? -14.863 0.691 19.094 1.00 98.38 199 VAL A O 1
ATOM 1606 N N . ARG A 1 200 ? -13.104 0.536 17.709 1.00 98.56 200 ARG A N 1
ATOM 1607 C CA . ARG A 1 200 ? -12.409 -0.478 18.517 1.00 98.56 200 ARG A CA 1
ATOM 1608 C C . ARG A 1 200 ? -12.021 0.070 19.884 1.00 98.56 200 ARG A C 1
ATOM 1610 O O . ARG A 1 200 ? -12.332 -0.574 20.874 1.00 98.56 200 ARG A O 1
ATOM 1617 N N . GLY A 1 201 ? -11.442 1.270 19.939 1.00 98.56 201 GLY A N 1
ATOM 1618 C CA . GLY A 1 201 ? -11.123 1.930 21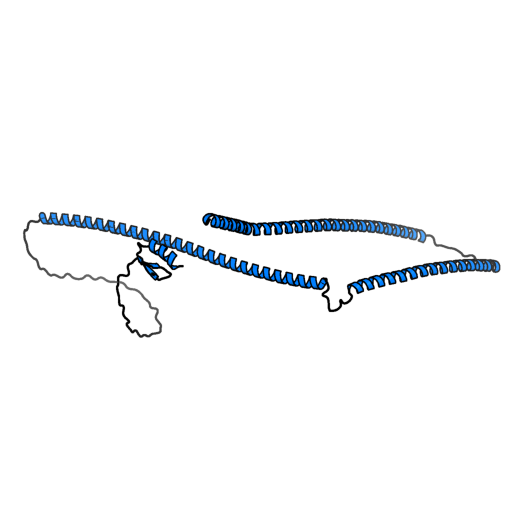.205 1.00 98.56 201 GLY A CA 1
ATOM 1619 C C . GLY A 1 201 ? -12.359 2.121 22.087 1.00 98.56 201 GLY A C 1
ATOM 1620 O O . GLY A 1 201 ? -12.343 1.744 23.252 1.00 98.56 201 GLY A O 1
ATOM 1621 N N . ALA A 1 202 ? -13.465 2.610 21.518 1.00 98.50 202 ALA A N 1
ATOM 1622 C CA . ALA A 1 202 ? -14.723 2.778 22.247 1.00 98.50 202 ALA A CA 1
ATOM 1623 C C . ALA A 1 202 ? -15.283 1.446 22.774 1.00 98.50 202 ALA A C 1
ATOM 1625 O O . ALA A 1 202 ? -15.756 1.378 23.908 1.00 98.50 202 ALA A O 1
ATOM 1626 N N . ARG A 1 203 ? -15.206 0.378 21.970 1.00 98.50 203 ARG A N 1
ATOM 1627 C CA . ARG A 1 203 ? -15.592 -0.973 22.390 1.00 98.50 203 ARG A CA 1
ATOM 1628 C C . ARG A 1 203 ? -14.721 -1.462 23.543 1.00 98.50 203 ARG A C 1
ATOM 1630 O O . ARG A 1 203 ? -15.257 -2.004 24.502 1.00 98.50 203 ARG A O 1
ATOM 1637 N N . ASP A 1 204 ? -13.410 -1.282 23.456 1.00 98.56 204 ASP A N 1
ATOM 1638 C CA . ASP A 1 204 ? -12.482 -1.767 24.475 1.00 98.56 204 ASP A CA 1
ATOM 1639 C C . ASP A 1 204 ? -12.706 -1.019 25.808 1.00 98.56 204 ASP A C 1
ATOM 1641 O O . ASP A 1 204 ? -12.860 -1.660 26.844 1.00 98.56 204 ASP A O 1
ATOM 1645 N N . THR A 1 205 ? -12.916 0.304 25.781 1.00 98.62 205 THR A N 1
ATOM 1646 C CA . THR A 1 205 ? -13.331 1.077 26.970 1.00 98.62 205 THR A CA 1
ATOM 1647 C C . THR A 1 205 ? -14.693 0.635 27.525 1.00 98.62 205 THR A C 1
ATOM 1649 O O . THR A 1 205 ? -14.903 0.613 28.739 1.00 98.62 205 THR A O 1
ATOM 1652 N N . ALA A 1 206 ? -15.648 0.268 26.664 1.00 98.56 206 ALA A N 1
ATOM 1653 C CA . ALA A 1 206 ? -16.932 -0.265 27.116 1.00 98.56 206 ALA A CA 1
ATOM 1654 C C . ALA A 1 206 ? -16.770 -1.626 27.814 1.00 98.56 206 ALA A C 1
ATOM 1656 O O . ALA A 1 206 ? -17.410 -1.857 28.838 1.00 98.56 206 ALA A O 1
ATOM 1657 N N . LEU A 1 207 ? -15.893 -2.498 27.306 1.00 98.62 207 LEU A N 1
ATOM 1658 C CA . LEU A 1 207 ? -15.573 -3.780 27.939 1.00 98.62 207 LEU A CA 1
ATOM 1659 C C . LEU A 1 207 ? -14.910 -3.586 29.307 1.00 98.62 207 LEU A C 1
ATOM 1661 O O . LEU A 1 207 ? -15.302 -4.253 30.261 1.00 98.62 207 LEU A O 1
ATOM 1665 N N . GLU A 1 208 ? -13.979 -2.641 29.435 1.00 98.50 208 GLU A N 1
ATOM 1666 C CA . GLU A 1 208 ? -13.383 -2.278 30.729 1.00 98.50 208 GLU A CA 1
ATOM 1667 C C . GLU A 1 208 ? -14.454 -1.813 31.725 1.00 98.50 208 GLU A C 1
ATOM 1669 O O . GLU A 1 208 ? -14.472 -2.240 32.879 1.00 98.50 208 GLU A O 1
ATOM 1674 N N . ARG A 1 209 ? -15.409 -0.989 31.276 1.00 98.69 209 ARG A N 1
ATOM 1675 C CA . ARG A 1 209 ? -16.527 -0.546 32.120 1.00 98.69 209 ARG A CA 1
ATOM 1676 C C . ARG A 1 209 ? -17.411 -1.710 32.568 1.00 98.69 209 ARG A C 1
ATOM 1678 O O . ARG A 1 209 ? -17.835 -1.721 33.720 1.00 98.69 209 ARG A O 1
ATOM 1685 N N . VAL A 1 210 ? -17.697 -2.666 31.685 1.00 98.56 210 VAL A N 1
ATOM 1686 C CA . VAL A 1 210 ? -18.465 -3.871 32.038 1.00 98.56 210 VAL A CA 1
ATOM 1687 C C . VAL A 1 210 ? -17.726 -4.681 33.099 1.00 98.56 210 VAL A C 1
ATOM 1689 O O . VAL A 1 210 ? -18.321 -4.989 34.125 1.00 98.56 210 VAL A O 1
ATOM 1692 N N . GLN A 1 211 ? -16.426 -4.927 32.922 1.00 98.69 211 GLN A N 1
ATOM 1693 C CA . GLN A 1 211 ? -15.618 -5.648 33.913 1.00 98.69 211 GLN A CA 1
ATOM 1694 C C . GLN A 1 211 ? -15.627 -4.948 35.276 1.00 98.69 211 GLN A C 1
ATOM 1696 O O . GLN A 1 211 ? -15.784 -5.595 36.308 1.00 98.69 211 GLN A O 1
ATOM 1701 N N . MET A 1 212 ? -15.517 -3.618 35.300 1.00 98.62 212 MET A N 1
ATOM 1702 C CA . MET A 1 212 ? -15.606 -2.850 36.545 1.00 98.62 212 MET A CA 1
ATOM 1703 C C . MET A 1 212 ? -16.967 -3.007 37.236 1.00 98.62 212 MET A C 1
ATOM 1705 O O . MET A 1 212 ? -17.021 -3.138 38.458 1.00 98.62 212 MET A O 1
ATOM 1709 N N . LEU A 1 213 ? -18.062 -3.022 36.472 1.00 98.75 213 LEU A N 1
ATOM 1710 C CA . LEU A 1 213 ? -19.403 -3.252 37.015 1.00 98.75 213 LEU A CA 1
ATOM 1711 C C . LEU A 1 213 ? -19.574 -4.686 37.530 1.00 98.75 213 LEU A C 1
ATOM 1713 O O . LEU A 1 213 ? -20.182 -4.881 38.577 1.00 98.75 213 LEU A O 1
ATOM 1717 N N . GLU A 1 214 ? -19.004 -5.682 36.853 1.00 98.62 214 GLU A N 1
ATOM 1718 C CA . GLU A 1 214 ? -18.991 -7.067 37.336 1.00 98.62 214 GLU A CA 1
ATOM 1719 C C . GLU A 1 214 ? -18.276 -7.176 38.688 1.00 98.62 214 GLU A C 1
ATOM 1721 O O . GLU A 1 214 ? -18.806 -7.789 39.615 1.00 98.62 214 GLU A O 1
ATOM 1726 N N . GLN A 1 215 ? -17.120 -6.518 38.844 1.00 98.69 215 GLN A N 1
ATOM 1727 C CA . GLN A 1 215 ? -16.418 -6.467 40.132 1.00 98.69 215 GLN A CA 1
ATOM 1728 C C . GLN A 1 215 ? -17.235 -5.744 41.207 1.00 98.69 215 GLN A C 1
ATOM 1730 O O . GLN A 1 215 ? -17.268 -6.184 42.354 1.00 98.69 215 GLN A O 1
ATOM 1735 N N . GLN A 1 216 ? -17.939 -4.668 40.848 1.00 98.62 216 GLN A N 1
ATOM 1736 C CA . GLN A 1 216 ? -18.823 -3.966 41.777 1.00 98.62 216 GLN A CA 1
ATOM 1737 C C . GLN A 1 216 ? -19.981 -4.856 42.251 1.00 98.62 216 GLN A C 1
ATOM 1739 O O . GLN A 1 216 ? -20.299 -4.864 43.438 1.00 98.62 216 GLN A O 1
ATOM 1744 N N . ILE A 1 217 ? -20.594 -5.627 41.347 1.00 98.69 217 ILE A N 1
ATOM 1745 C CA . ILE A 1 217 ? -21.659 -6.578 41.693 1.00 98.69 217 ILE A CA 1
ATOM 1746 C C . ILE A 1 217 ? -21.133 -7.645 42.657 1.00 98.69 217 ILE A C 1
ATOM 1748 O O . ILE A 1 217 ? -21.820 -7.979 43.622 1.00 98.69 217 ILE A O 1
ATOM 1752 N N . LEU A 1 218 ? -19.926 -8.167 42.419 1.00 98.75 218 LEU A N 1
ATOM 1753 C CA . LEU A 1 218 ? -19.296 -9.137 43.317 1.00 98.75 218 LEU A CA 1
ATOM 1754 C C . LEU A 1 218 ? -19.058 -8.543 44.709 1.00 98.75 218 LEU A C 1
ATOM 1756 O O . LEU A 1 218 ? -19.470 -9.150 45.692 1.00 98.75 218 LEU A O 1
ATOM 1760 N N . ALA A 1 219 ? -18.500 -7.334 44.791 1.00 98.69 219 ALA A N 1
ATOM 1761 C CA . ALA A 1 219 ? -18.285 -6.653 46.066 1.00 98.69 219 ALA A CA 1
ATOM 1762 C C . ALA A 1 219 ? -19.601 -6.441 46.833 1.00 98.69 219 ALA A C 1
ATOM 1764 O O . ALA A 1 219 ? -19.705 -6.810 47.997 1.00 98.69 219 ALA A O 1
ATOM 1765 N N . TYR A 1 220 ? -20.647 -5.941 46.169 1.00 98.69 220 TYR A N 1
ATOM 1766 C CA . TYR A 1 220 ? -21.951 -5.741 46.812 1.00 98.69 220 TYR A CA 1
ATOM 1767 C C . TYR A 1 220 ? -22.627 -7.039 47.237 1.00 98.69 220 TYR A C 1
ATOM 1769 O O . TYR A 1 220 ? -23.333 -7.071 48.245 1.00 98.69 220 TYR A O 1
ATOM 1777 N N . LYS A 1 221 ? -22.421 -8.122 46.487 1.00 98.75 221 LYS A N 1
ATOM 1778 C CA . LYS A 1 221 ? -22.886 -9.442 46.898 1.00 98.75 221 LYS A CA 1
ATOM 1779 C C . LYS A 1 221 ? -22.178 -9.883 48.181 1.00 98.75 221 LYS A C 1
ATOM 1781 O O . LYS A 1 221 ? -22.852 -10.348 49.099 1.00 98.75 221 LYS A O 1
ATOM 1786 N N . ASP A 1 222 ? -20.863 -9.715 48.257 1.00 98.75 222 ASP A N 1
ATOM 1787 C CA . ASP A 1 222 ? -20.079 -10.088 49.435 1.00 98.75 222 ASP A CA 1
ATOM 1788 C C . ASP A 1 222 ? -20.469 -9.236 50.656 1.00 98.75 222 ASP A C 1
ATOM 1790 O O . ASP A 1 222 ? -20.721 -9.792 51.732 1.00 98.75 222 ASP A O 1
ATOM 1794 N N . ASP A 1 223 ? -20.652 -7.925 50.475 1.00 98.69 223 ASP A N 1
ATOM 1795 C CA . ASP A 1 223 ? -21.152 -7.008 51.508 1.00 98.69 223 ASP A CA 1
ATOM 1796 C C . ASP A 1 223 ? -22.523 -7.458 52.032 1.00 98.69 223 ASP A C 1
ATOM 1798 O O . ASP A 1 223 ? -22.726 -7.586 53.239 1.00 98.69 223 ASP A O 1
ATOM 1802 N N . PHE A 1 224 ? -23.457 -7.787 51.133 1.00 98.69 224 PHE A N 1
ATOM 1803 C CA . PHE A 1 224 ? -24.787 -8.263 51.516 1.00 98.69 224 PHE A CA 1
ATOM 1804 C C . PHE A 1 224 ? -24.732 -9.581 52.299 1.00 98.69 224 PHE A C 1
ATOM 1806 O O . PHE A 1 224 ? -25.462 -9.759 53.277 1.00 98.69 224 PHE A O 1
ATOM 1813 N N . THR A 1 225 ? -23.873 -10.521 51.892 1.00 98.69 225 THR A N 1
ATOM 1814 C CA . THR A 1 225 ? -23.712 -11.788 52.624 1.00 98.69 225 THR A CA 1
ATOM 1815 C C . THR A 1 225 ? -23.083 -11.589 53.999 1.00 98.69 225 THR A C 1
ATOM 1817 O O . THR A 1 225 ? -23.498 -12.248 54.953 1.00 98.69 225 THR A O 1
ATOM 1820 N N . SER A 1 226 ? -22.139 -10.654 54.120 1.00 98.50 226 SER A N 1
ATOM 1821 C CA . SER A 1 226 ? -21.484 -10.315 55.384 1.00 98.50 226 SER A CA 1
ATOM 1822 C C . SER A 1 226 ? -22.468 -9.658 56.349 1.00 98.50 226 SER A C 1
ATOM 1824 O O . SER A 1 226 ? -22.629 -10.142 57.468 1.00 98.50 226 SER A O 1
ATOM 1826 N N . GLU A 1 227 ? -23.224 -8.662 55.878 1.00 98.75 227 GLU A N 1
ATOM 1827 C CA . GLU A 1 227 ? -24.276 -7.987 56.648 1.00 98.75 227 GLU A CA 1
ATOM 1828 C C . GLU A 1 227 ? -25.361 -8.976 57.101 1.00 98.75 227 GLU A C 1
ATOM 1830 O O . GLU A 1 227 ? -25.833 -8.944 58.240 1.00 98.75 227 GLU A O 1
ATOM 1835 N N . ARG A 1 228 ? -25.742 -9.919 56.229 1.00 98.56 228 ARG A N 1
ATOM 1836 C CA . ARG A 1 228 ? -26.667 -10.994 56.597 1.00 98.56 228 ARG A CA 1
ATOM 1837 C C . ARG A 1 228 ? -26.089 -11.877 57.704 1.00 98.56 228 ARG A C 1
ATOM 1839 O O . ARG A 1 228 ? -26.808 -12.184 58.653 1.00 98.56 228 ARG A O 1
ATOM 1846 N N . ALA A 1 229 ? -24.825 -12.278 57.598 1.00 98.69 229 ALA A N 1
ATOM 1847 C CA . ALA A 1 229 ? -24.172 -13.091 58.617 1.00 98.69 229 ALA A CA 1
ATOM 1848 C C . ALA A 1 229 ? -24.061 -12.340 59.958 1.00 98.69 229 ALA A C 1
ATOM 1850 O O . ALA A 1 229 ? -24.262 -12.940 61.014 1.00 98.69 229 ALA A O 1
ATOM 1851 N N . ASP A 1 230 ? -23.789 -11.032 59.933 1.00 98.69 230 ASP A N 1
ATOM 1852 C CA . ASP A 1 230 ? -23.817 -10.168 61.119 1.00 98.69 230 ASP A CA 1
ATOM 1853 C C . ASP A 1 230 ? -25.209 -10.093 61.741 1.00 98.69 230 ASP A C 1
ATOM 1855 O O . ASP A 1 230 ? -25.365 -10.234 62.957 1.00 98.69 230 ASP A O 1
ATOM 1859 N N . ARG A 1 231 ? -26.244 -9.952 60.911 1.00 98.69 231 ARG A N 1
ATOM 1860 C CA . ARG A 1 231 ? -27.634 -9.964 61.368 1.00 98.69 231 ARG A CA 1
ATOM 1861 C C . ARG A 1 231 ? -28.007 -11.292 62.025 1.00 98.69 231 ARG A C 1
ATOM 1863 O O . ARG A 1 231 ? -28.644 -11.278 63.074 1.00 98.69 231 ARG A O 1
ATOM 1870 N N . GLU A 1 232 ? -27.623 -12.421 61.436 1.00 98.56 232 GLU A N 1
ATOM 1871 C CA . GLU A 1 232 ? -27.870 -13.753 62.005 1.00 98.56 232 GLU A CA 1
ATOM 1872 C C . GLU A 1 232 ? -27.140 -13.922 63.349 1.00 98.56 232 GLU A C 1
ATOM 1874 O O . GLU A 1 232 ? -27.753 -14.357 64.321 1.00 98.56 232 GLU A O 1
ATOM 1879 N N . ARG A 1 233 ? -25.883 -13.465 63.462 1.00 98.75 233 ARG A N 1
ATOM 1880 C CA . ARG A 1 233 ? -25.154 -13.424 64.746 1.00 98.75 233 ARG A CA 1
ATOM 1881 C C . ARG A 1 233 ? -25.878 -12.585 65.800 1.00 98.75 233 ARG A C 1
ATOM 1883 O O . ARG A 1 233 ? -26.021 -13.021 66.942 1.00 98.75 233 ARG A O 1
ATOM 1890 N N . ALA A 1 234 ? -26.346 -11.393 65.427 1.00 98.62 234 ALA A N 1
ATOM 1891 C CA . ALA A 1 234 ? -27.093 -10.524 66.330 1.00 98.62 234 ALA A CA 1
ATOM 1892 C C . ALA A 1 234 ? -28.419 -11.168 66.772 1.00 98.62 234 ALA A C 1
ATOM 1894 O O . ALA A 1 234 ? -28.779 -11.075 67.944 1.00 98.62 234 ALA A O 1
ATOM 1895 N N . GLN A 1 235 ? -29.119 -11.862 65.868 1.00 98.69 235 GLN A N 1
ATOM 1896 C CA . GLN A 1 235 ? -30.341 -12.605 66.189 1.00 98.69 235 GLN A CA 1
ATOM 1897 C C . GLN A 1 235 ? -30.084 -13.758 67.164 1.00 98.69 235 GLN A C 1
ATOM 1899 O O . GLN A 1 235 ? -30.830 -13.883 68.133 1.00 98.69 235 GLN A O 1
ATOM 1904 N N . SER A 1 236 ? -29.021 -14.545 66.969 1.00 98.56 236 SER A N 1
ATOM 1905 C CA . SER A 1 236 ? -28.634 -15.591 67.926 1.00 98.56 236 SER A CA 1
ATOM 1906 C C . SER A 1 236 ? -28.339 -15.005 69.305 1.00 98.56 236 SER A C 1
ATOM 1908 O O . SER A 1 236 ? -28.828 -15.514 70.308 1.00 98.56 236 SER A O 1
ATOM 1910 N N . ARG A 1 237 ? -27.624 -13.872 69.370 1.00 98.62 237 ARG A N 1
ATOM 1911 C CA . ARG A 1 237 ? -27.332 -13.214 70.650 1.00 98.62 237 ARG A CA 1
ATOM 1912 C C . ARG A 1 237 ? -28.588 -12.695 71.350 1.00 98.62 237 ARG A C 1
ATOM 1914 O O . ARG A 1 237 ? -28.659 -12.733 72.574 1.00 98.62 237 ARG A O 1
ATOM 1921 N N . ILE A 1 238 ? -29.570 -12.205 70.593 1.00 98.44 238 ILE A N 1
ATOM 1922 C CA . ILE A 1 238 ? -30.870 -11.806 71.147 1.00 98.44 238 ILE A CA 1
ATOM 1923 C C . ILE A 1 238 ? -31.576 -13.019 71.756 1.00 98.44 238 ILE A C 1
ATOM 1925 O O . ILE A 1 238 ? -32.024 -12.922 72.892 1.00 98.44 238 ILE A O 1
ATOM 1929 N N . GLN A 1 239 ? -31.619 -14.154 71.051 1.00 98.50 239 GLN A N 1
ATOM 1930 C CA . GLN A 1 239 ? -32.244 -15.382 71.557 1.00 98.50 239 GLN A CA 1
ATOM 1931 C C . GLN A 1 239 ? -31.570 -15.872 72.846 1.00 98.50 239 GLN A C 1
ATOM 1933 O O . GLN A 1 239 ? -32.257 -16.117 73.833 1.00 98.50 239 GLN A O 1
ATOM 1938 N N . GLU A 1 240 ? -30.233 -15.915 72.885 1.00 98.38 240 GLU A N 1
ATOM 1939 C CA . GLU A 1 240 ? -29.473 -16.251 74.100 1.00 98.38 240 GLU A CA 1
ATOM 1940 C C . GLU A 1 240 ? -29.840 -15.331 75.276 1.00 98.38 240 GLU A C 1
ATOM 1942 O O . GLU A 1 240 ? -30.109 -15.792 76.384 1.00 98.38 240 GLU A O 1
ATOM 1947 N N . LEU A 1 241 ? -29.890 -14.016 75.039 1.00 98.31 241 LEU A N 1
ATOM 1948 C CA . LEU A 1 241 ? -30.251 -13.040 76.070 1.00 98.31 241 LEU A CA 1
ATOM 1949 C C . LEU A 1 241 ? -31.716 -13.177 76.515 1.00 98.31 241 LEU A C 1
ATOM 1951 O O . LEU A 1 241 ? -32.017 -12.987 77.693 1.00 98.31 241 LEU A O 1
ATOM 1955 N N . GLU A 1 242 ? -32.637 -13.502 75.608 1.00 98.25 242 GLU A N 1
ATOM 1956 C CA . GLU A 1 242 ? -34.041 -13.772 75.935 1.00 98.25 242 GLU A CA 1
ATOM 1957 C C . GLU A 1 242 ? -34.185 -15.023 76.813 1.00 98.25 242 GLU A C 1
ATOM 1959 O O . GLU A 1 242 ? -34.931 -14.992 77.798 1.00 98.25 242 GLU A O 1
ATOM 1964 N N . GLU A 1 243 ? -33.436 -16.089 76.517 1.00 98.12 243 GLU A N 1
ATOM 1965 C CA . GLU A 1 243 ? -33.365 -17.309 77.330 1.00 98.12 243 GLU A CA 1
ATOM 1966 C C . GLU A 1 243 ? -32.777 -17.035 78.723 1.00 98.12 243 GLU A C 1
ATOM 1968 O O . GLU A 1 243 ? -33.352 -17.453 79.734 1.00 98.12 243 GLU A O 1
ATOM 1973 N N . GLU A 1 244 ? -31.678 -16.275 78.804 1.00 98.12 244 GLU A N 1
ATOM 1974 C CA . GLU A 1 244 ? -31.079 -15.839 80.072 1.00 98.12 244 GLU A CA 1
ATOM 1975 C C . GLU A 1 244 ? -32.084 -15.033 80.911 1.00 98.12 244 GLU A C 1
ATOM 1977 O O . GLU A 1 244 ? -32.282 -15.312 82.098 1.00 98.12 244 GLU A O 1
ATOM 1982 N N . VAL A 1 245 ? -32.780 -14.067 80.301 1.00 97.62 245 VAL A N 1
ATOM 1983 C CA . VAL A 1 245 ? -33.812 -13.265 80.974 1.00 97.62 245 VAL A CA 1
ATOM 1984 C C . VAL A 1 245 ? -34.985 -14.135 81.431 1.00 97.62 245 VAL A C 1
ATOM 1986 O O . VAL A 1 245 ? -35.486 -13.938 82.542 1.00 97.62 245 VAL A O 1
ATOM 1989 N N . ALA A 1 246 ? -35.434 -15.097 80.623 1.00 97.38 246 ALA A N 1
ATOM 1990 C CA . ALA A 1 246 ? -36.501 -16.024 80.998 1.00 97.38 246 ALA A CA 1
ATOM 1991 C C . ALA A 1 246 ? -36.097 -16.904 82.195 1.00 97.38 246 ALA A C 1
ATOM 1993 O O . ALA A 1 246 ? -36.871 -17.036 83.149 1.00 97.38 246 ALA A O 1
ATOM 1994 N N . SER A 1 247 ? -34.869 -17.430 82.188 1.00 96.81 247 SER A N 1
ATOM 1995 C CA . SER A 1 247 ? -34.292 -18.203 83.293 1.00 96.81 247 SER A CA 1
ATOM 1996 C C . SER A 1 247 ? -34.207 -17.376 84.581 1.00 96.81 247 SER A C 1
ATOM 1998 O O . SER A 1 247 ? -34.708 -17.795 85.629 1.00 96.81 247 SER A O 1
ATOM 2000 N N . LEU A 1 248 ? -33.678 -16.149 84.501 1.00 96.12 248 LEU A N 1
ATOM 2001 C CA . LEU A 1 248 ? -33.595 -15.230 85.640 1.00 96.12 248 LEU A CA 1
ATOM 2002 C C . LEU A 1 248 ? -34.978 -14.865 86.191 1.00 96.12 248 LEU A C 1
ATOM 2004 O O . LEU A 1 248 ? -35.166 -14.832 87.408 1.00 96.12 248 LEU A O 1
ATOM 2008 N N . ARG A 1 249 ? -35.973 -14.636 85.324 1.00 94.88 249 ARG A N 1
ATOM 2009 C CA . ARG A 1 249 ? -37.365 -14.398 85.742 1.00 94.88 249 ARG A CA 1
ATOM 2010 C C . ARG A 1 249 ? -37.947 -15.601 86.484 1.00 94.88 249 ARG A C 1
ATOM 2012 O O . ARG A 1 249 ? -38.577 -15.411 87.522 1.00 94.88 249 ARG A O 1
ATOM 2019 N N . GLN A 1 250 ? -37.708 -16.821 86.000 1.00 93.69 250 GLN A N 1
ATOM 2020 C CA . GLN A 1 250 ? -38.158 -18.049 86.663 1.00 93.69 250 GLN A CA 1
ATOM 2021 C C . GLN A 1 250 ? -37.447 -18.279 88.008 1.00 93.69 250 GLN A C 1
ATOM 2023 O O . GLN A 1 250 ? -38.054 -18.744 88.975 1.00 93.69 250 GLN A O 1
ATOM 2028 N N . GLN A 1 251 ? -36.160 -17.942 88.105 1.00 92.31 251 GLN A N 1
ATOM 2029 C CA . GLN A 1 251 ? -35.416 -18.012 89.362 1.00 92.31 251 GLN A CA 1
ATOM 2030 C C . GLN A 1 251 ? -35.921 -16.974 90.374 1.00 92.31 251 GLN A C 1
ATOM 2032 O O . GLN A 1 251 ? -36.088 -17.293 91.555 1.00 92.31 251 GLN A O 1
ATOM 2037 N N . ALA A 1 252 ? -36.208 -15.752 89.919 1.00 89.19 252 ALA A N 1
ATOM 2038 C CA . ALA A 1 252 ? -36.781 -14.698 90.745 1.00 89.19 252 ALA A CA 1
ATOM 2039 C C . ALA A 1 252 ? -38.172 -15.088 91.267 1.00 89.19 252 ALA A C 1
ATOM 2041 O O . ALA A 1 252 ? -38.409 -14.956 92.465 1.00 89.19 252 ALA A O 1
ATOM 2042 N N . SER A 1 253 ? -39.048 -15.650 90.422 1.00 84.38 253 SER A N 1
ATOM 2043 C CA . SER A 1 253 ? -40.374 -16.112 90.856 1.00 84.38 253 SER A CA 1
ATOM 2044 C C . SER A 1 253 ? -40.283 -17.236 91.893 1.00 84.38 253 SER A C 1
ATOM 2046 O O . SER A 1 253 ? -40.934 -17.158 92.928 1.00 84.38 253 SER A O 1
ATOM 2048 N N . ARG A 1 254 ? -39.395 -18.226 91.702 1.00 79.19 254 ARG A N 1
ATOM 2049 C CA . ARG A 1 254 ? -39.139 -19.281 92.708 1.00 79.19 254 ARG A CA 1
ATOM 2050 C C . ARG A 1 254 ? -38.605 -18.727 94.031 1.00 79.19 254 ARG A C 1
ATOM 2052 O O . ARG A 1 254 ? -38.978 -19.200 95.098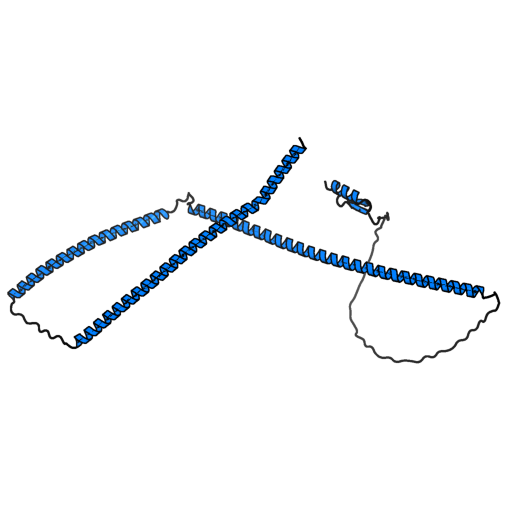 1.00 79.19 254 ARG A O 1
ATOM 2059 N N . THR A 1 255 ? -37.728 -17.727 93.972 1.00 75.62 255 THR A N 1
ATOM 2060 C CA . THR A 1 255 ? -37.178 -17.072 95.171 1.00 75.62 255 THR A CA 1
ATOM 2061 C C . THR A 1 255 ? -38.250 -16.254 95.898 1.00 75.62 255 THR A C 1
ATOM 2063 O O . THR A 1 255 ? -38.222 -16.151 97.122 1.00 75.62 255 THR A O 1
ATOM 2066 N N . GLN A 1 256 ? -39.205 -15.694 95.153 1.00 64.19 256 GLN A N 1
ATOM 2067 C CA . GLN A 1 256 ? -40.331 -14.933 95.683 1.00 64.19 256 GLN A CA 1
ATOM 2068 C C . GLN A 1 256 ? -41.400 -15.847 96.307 1.00 64.19 256 GLN A C 1
ATOM 2070 O O . GLN A 1 256 ? -41.895 -15.520 97.379 1.00 64.19 256 GLN A O 1
ATOM 2075 N N . ASP A 1 257 ? -41.663 -17.021 95.723 1.00 58.06 257 ASP A N 1
ATOM 2076 C CA . ASP A 1 257 ? -42.571 -18.036 96.286 1.00 58.06 257 ASP A CA 1
ATOM 2077 C C . ASP A 1 257 ? -42.010 -18.713 97.555 1.00 58.06 257 ASP A C 1
ATOM 2079 O O . ASP A 1 257 ? -42.772 -19.142 98.419 1.00 58.06 257 ASP A O 1
ATOM 2083 N N . HIS A 1 258 ? -40.682 -18.772 97.724 1.00 55.47 258 HIS A N 1
ATOM 2084 C CA . HIS A 1 258 ? -40.038 -19.263 98.955 1.00 55.47 258 HIS A CA 1
ATOM 2085 C C . HIS A 1 258 ? -39.915 -18.215 100.072 1.00 55.47 258 HIS A C 1
ATOM 2087 O O . HIS A 1 258 ? -39.464 -18.544 101.173 1.00 55.47 258 HIS A O 1
ATOM 2093 N N . ARG A 1 259 ? -40.295 -16.957 99.821 1.00 53.28 259 ARG A N 1
ATOM 2094 C CA . ARG A 1 259 ? -40.236 -15.882 100.814 1.00 53.28 259 ARG A CA 1
ATOM 2095 C C . ARG A 1 259 ? -41.650 -15.588 101.312 1.00 53.28 259 ARG A C 1
ATOM 2097 O O . ARG A 1 259 ? -42.379 -14.812 100.702 1.00 53.28 259 ARG A O 1
ATOM 2104 N N . GLU A 1 260 ? -42.030 -16.193 102.438 1.00 45.75 260 GLU A N 1
ATOM 2105 C CA . GLU A 1 260 ? -43.230 -15.777 103.174 1.00 45.75 260 GLU A CA 1
ATOM 2106 C C . GLU A 1 260 ? -43.210 -14.252 103.450 1.00 45.75 260 GLU A C 1
ATOM 2108 O O . GLU A 1 260 ? -42.130 -13.676 103.649 1.00 45.75 260 GLU A O 1
ATOM 2113 N N . PRO A 1 261 ? -44.378 -13.574 103.510 1.00 50.62 261 PRO A N 1
ATOM 2114 C CA . PRO A 1 261 ? -44.468 -12.155 103.843 1.00 50.62 261 PRO A CA 1
ATOM 2115 C C . PRO A 1 261 ? -44.177 -11.936 105.336 1.00 50.62 261 PRO A C 1
ATOM 2117 O O . PRO A 1 261 ? -45.075 -11.819 106.166 1.00 50.62 261 PRO A O 1
ATOM 2120 N N . GLY A 1 262 ? -42.891 -11.888 105.682 1.00 43.69 262 GLY A N 1
ATOM 2121 C CA . GLY A 1 262 ? -42.410 -11.792 107.056 1.00 43.69 262 GLY A CA 1
ATOM 2122 C C . GLY A 1 262 ? -41.291 -10.769 107.241 1.00 43.69 262 GLY A C 1
ATOM 2123 O O . GLY A 1 262 ? -40.124 -11.126 107.295 1.00 43.69 262 GLY A O 1
ATOM 2124 N N . SER A 1 263 ? -41.699 -9.518 107.464 1.00 45.47 263 SER A N 1
ATOM 2125 C CA . SER A 1 263 ? -41.143 -8.616 108.486 1.00 45.47 263 SER A CA 1
ATOM 2126 C C . SER A 1 263 ? -39.810 -7.852 108.289 1.00 45.47 263 SER A C 1
ATOM 2128 O O . SER A 1 263 ? -38.767 -8.383 107.928 1.00 45.47 263 SER A O 1
ATOM 2130 N N . CYS A 1 264 ? -39.897 -6.591 108.747 1.00 42.16 264 CYS A N 1
ATOM 2131 C CA . CYS A 1 264 ? -38.881 -5.645 109.245 1.00 42.16 264 CYS A CA 1
ATOM 2132 C C . CYS A 1 264 ? -38.114 -4.762 108.235 1.00 42.16 264 CYS A C 1
ATOM 2134 O O . CYS A 1 264 ? -37.272 -5.221 107.480 1.00 42.16 264 CYS A O 1
ATOM 2136 N N . ARG A 1 265 ? -38.476 -3.475 108.091 1.00 45.06 265 ARG A N 1
ATOM 2137 C CA . ARG A 1 265 ? -38.152 -2.267 108.911 1.00 45.06 265 ARG A CA 1
ATOM 2138 C C . ARG A 1 265 ? -36.702 -1.750 108.776 1.00 45.06 265 ARG A C 1
ATOM 2140 O O . ARG A 1 265 ? -35.796 -2.256 109.414 1.00 45.06 265 ARG A O 1
ATOM 2147 N N . ILE A 1 266 ? -36.585 -0.680 107.979 1.00 48.94 266 ILE A N 1
ATOM 2148 C CA . ILE A 1 266 ? -35.803 0.570 108.128 1.00 48.94 266 ILE A CA 1
ATOM 2149 C C . ILE A 1 266 ? -34.484 0.513 108.925 1.00 48.94 266 ILE A C 1
ATOM 2151 O O . ILE A 1 266 ? -34.519 0.361 110.141 1.00 48.94 266 ILE A O 1
ATOM 2155 N N . HIS A 1 267 ? -33.380 0.934 108.288 1.00 37.41 267 HIS A N 1
ATOM 2156 C CA . HIS A 1 267 ? -32.411 1.827 108.938 1.00 37.41 267 HIS A CA 1
ATOM 2157 C C . HIS A 1 267 ? -31.851 2.898 107.991 1.00 37.41 267 HIS A C 1
ATOM 2159 O O . HIS A 1 267 ? -31.093 2.632 107.063 1.00 37.41 267 HIS A O 1
ATOM 2165 N N . THR A 1 268 ? -32.234 4.139 108.287 1.00 42.50 268 THR A N 1
ATOM 2166 C CA . THR A 1 268 ? -31.537 5.383 107.961 1.00 42.50 268 THR A CA 1
ATOM 2167 C C . THR A 1 268 ? -30.171 5.388 108.652 1.00 42.50 268 THR A C 1
ATOM 2169 O O . THR A 1 268 ? -30.097 5.124 109.851 1.00 42.50 268 THR A O 1
ATOM 2172 N N . GLY A 1 269 ? -29.099 5.737 107.939 1.00 37.88 269 GLY A N 1
ATOM 2173 C CA . GLY A 1 269 ? -27.767 5.859 108.533 1.00 37.88 269 GLY A CA 1
ATOM 2174 C C . GLY A 1 269 ? -26.752 6.505 107.595 1.00 37.88 269 GLY A C 1
ATOM 2175 O O . GLY A 1 269 ? -26.049 5.817 106.866 1.00 37.88 269 GLY A O 1
ATOM 2176 N N . ASN A 1 270 ? -26.661 7.835 107.641 1.00 44.41 270 ASN A N 1
ATOM 2177 C CA . ASN A 1 270 ? -25.513 8.590 107.137 1.00 44.41 270 ASN A CA 1
ATOM 2178 C C . ASN A 1 270 ? -24.237 8.183 107.892 1.00 44.41 270 ASN A C 1
ATOM 2180 O O . ASN A 1 270 ? -24.245 8.219 109.123 1.00 44.41 270 ASN A O 1
ATOM 2184 N N . ARG A 1 271 ? -23.119 7.968 107.183 1.00 43.50 271 ARG A N 1
ATOM 2185 C CA . ARG A 1 271 ? -21.804 8.520 107.566 1.00 43.50 271 ARG A CA 1
ATOM 2186 C C . ARG A 1 271 ? -20.765 8.403 106.445 1.00 43.50 271 ARG A C 1
ATOM 2188 O O . ARG A 1 271 ? -20.513 7.346 105.886 1.00 43.50 271 ARG A O 1
ATOM 2195 N N . THR A 1 272 ? -20.171 9.557 106.188 1.00 45.59 272 THR A N 1
ATOM 2196 C CA . THR A 1 272 ? -18.926 9.869 105.489 1.00 45.59 272 THR A CA 1
ATOM 2197 C C . THR A 1 272 ? -17.750 8.941 105.830 1.00 45.59 272 THR A C 1
ATOM 2199 O O . THR A 1 272 ? -17.476 8.701 107.004 1.00 45.59 272 THR A O 1
ATOM 2202 N N . SER A 1 273 ? -16.965 8.548 104.816 1.00 38.69 273 SER A N 1
ATOM 2203 C CA . SER A 1 273 ? -15.561 8.145 104.991 1.00 38.69 273 SER A CA 1
ATOM 2204 C C . SER A 1 273 ? -14.672 8.624 103.833 1.00 38.69 273 SER A C 1
ATOM 2206 O O . SER A 1 273 ? -14.741 8.141 102.711 1.00 38.69 273 SER A O 1
ATOM 2208 N N . LYS A 1 274 ? -13.888 9.643 104.187 1.00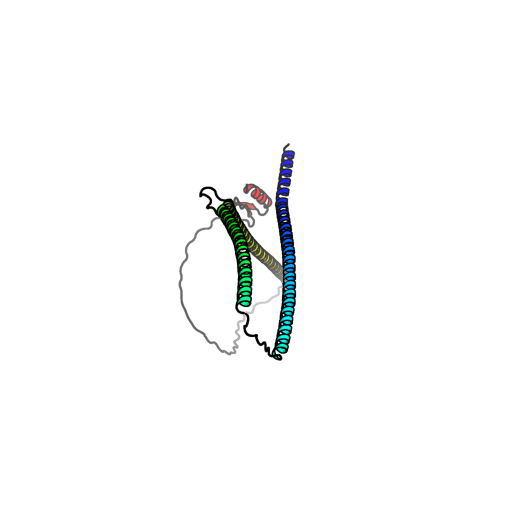 40.03 274 LYS A N 1
ATOM 2209 C CA . LYS A 1 274 ? -12.601 10.163 103.697 1.00 40.03 274 LYS A CA 1
ATOM 2210 C C . LYS A 1 274 ? -11.847 9.382 102.598 1.00 40.03 274 LYS A C 1
ATOM 2212 O O . LYS A 1 274 ? -11.485 8.229 102.784 1.00 40.03 274 LYS A O 1
ATOM 2217 N N . TYR A 1 275 ? -11.536 10.115 101.526 1.00 34.62 275 TYR A N 1
ATOM 2218 C CA . TYR A 1 275 ? -10.192 10.452 101.016 1.00 34.62 275 TYR A CA 1
ATOM 2219 C C . TYR A 1 275 ? -9.020 9.495 101.308 1.00 34.62 275 TYR A C 1
ATOM 2221 O O . TYR A 1 275 ? -8.606 9.390 102.460 1.00 34.62 275 TYR A O 1
ATOM 2229 N N . LEU A 1 276 ? -8.395 8.974 100.244 1.00 46.47 276 LEU A N 1
ATOM 2230 C CA . LEU A 1 276 ? -6.935 8.945 100.088 1.00 46.47 276 LEU A CA 1
ATOM 2231 C C . LEU A 1 276 ? -6.571 9.187 98.613 1.00 46.47 276 LEU A C 1
ATOM 2233 O O . LEU A 1 276 ? -6.843 8.379 97.730 1.00 46.47 276 LEU A O 1
ATOM 2237 N N . GLU A 1 277 ? -5.984 10.357 98.409 1.00 35.25 277 GLU A N 1
ATOM 2238 C CA . GLU A 1 277 ? -5.182 10.833 97.288 1.00 35.25 277 GLU A CA 1
ATOM 2239 C C . GLU A 1 277 ? -3.750 10.293 97.422 1.00 35.25 277 GLU A C 1
ATOM 2241 O O . GLU A 1 277 ? -3.211 10.258 98.530 1.00 35.25 277 GLU A O 1
ATOM 2246 N N . THR A 1 278 ? -3.116 9.901 96.314 1.00 35.75 278 THR A N 1
ATOM 2247 C CA . THR A 1 278 ? -1.655 9.994 96.145 1.00 35.75 278 THR A CA 1
ATOM 2248 C C . THR A 1 278 ? -1.319 10.092 94.649 1.00 35.75 278 THR A C 1
ATOM 2250 O O . THR A 1 278 ? -1.458 9.115 93.917 1.00 35.75 278 THR A O 1
ATOM 2253 N N . ASP A 1 279 ? -0.996 11.321 94.225 1.00 33.28 279 ASP A N 1
ATOM 2254 C CA . ASP A 1 279 ? 0.074 11.786 93.314 1.00 33.28 279 ASP A CA 1
ATOM 2255 C C . ASP A 1 279 ? 0.935 10.751 92.566 1.00 33.28 279 ASP A C 1
ATOM 2257 O O . ASP A 1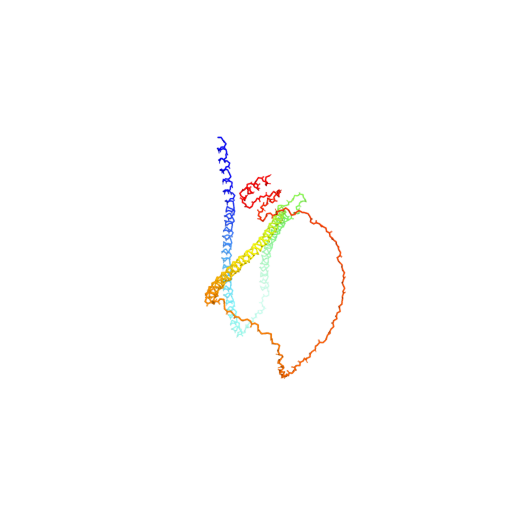 279 ? 1.203 9.664 93.060 1.00 33.28 279 ASP A O 1
ATOM 2261 N N . ALA A 1 280 ? 1.638 11.051 91.473 1.00 33.91 280 ALA A N 1
ATOM 2262 C CA . ALA A 1 280 ? 1.703 12.087 90.435 1.00 33.91 280 ALA A CA 1
ATOM 2263 C C . ALA A 1 280 ? 2.927 11.671 89.582 1.00 33.91 280 ALA A C 1
ATOM 2265 O O . ALA A 1 280 ? 3.819 11.002 90.104 1.00 33.91 280 ALA A O 1
ATOM 2266 N N . LEU A 1 281 ? 3.006 12.067 88.308 1.00 40.66 281 LEU A N 1
ATOM 2267 C CA . LEU A 1 281 ? 4.199 12.709 87.726 1.00 40.66 281 LEU A CA 1
ATOM 2268 C C . LEU A 1 281 ? 3.972 13.078 86.251 1.00 40.66 281 LEU A C 1
ATOM 2270 O O . LEU A 1 281 ? 3.465 12.303 85.443 1.00 40.66 281 LEU A O 1
ATOM 2274 N N . GLU A 1 282 ? 4.351 14.320 85.970 1.00 32.97 282 GLU A N 1
ATOM 2275 C CA . GLU A 1 282 ? 4.279 15.070 84.720 1.00 32.97 282 GLU A CA 1
ATOM 2276 C C . GLU A 1 282 ? 5.356 14.686 83.685 1.00 32.97 282 GLU A C 1
ATOM 2278 O O . GLU A 1 282 ? 6.285 13.939 83.987 1.00 32.97 282 GLU A O 1
ATOM 2283 N N . LEU A 1 283 ? 5.255 15.366 82.525 1.00 32.31 283 LEU A N 1
ATOM 2284 C CA . LEU A 1 283 ? 6.291 15.894 81.604 1.00 32.31 283 LEU A CA 1
ATOM 2285 C C . LEU A 1 283 ? 6.044 15.369 80.169 1.00 32.31 283 LEU A C 1
ATOM 2287 O O . LEU A 1 283 ? 5.902 14.172 79.977 1.00 32.31 283 LEU A O 1
ATOM 2291 N N . VAL A 1 284 ? 5.976 16.127 79.068 1.00 33.31 284 VAL A N 1
ATOM 2292 C CA . VAL A 1 284 ? 6.302 17.517 78.699 1.00 33.31 284 VAL A CA 1
ATOM 2293 C C . VAL A 1 284 ? 5.670 17.760 77.310 1.00 33.31 284 VAL A C 1
ATOM 2295 O O . VAL A 1 284 ? 5.706 16.878 76.455 1.00 33.31 284 VAL A O 1
ATOM 2298 N N . ALA A 1 285 ? 5.125 18.954 77.055 1.00 37.28 285 ALA A N 1
ATOM 2299 C CA . ALA A 1 285 ? 4.877 19.468 75.696 1.00 37.28 285 ALA A CA 1
ATOM 2300 C C . ALA A 1 285 ? 6.134 20.199 75.177 1.00 37.28 285 ALA A C 1
ATOM 2302 O O . ALA A 1 285 ? 6.926 20.665 75.994 1.00 37.28 285 ALA A O 1
ATOM 2303 N N . PRO A 1 286 ? 6.293 20.453 73.863 1.00 45.38 286 PRO A N 1
ATOM 2304 C CA . PRO A 1 286 ? 5.932 21.812 73.443 1.00 45.38 286 PRO A CA 1
ATOM 2305 C C . PRO A 1 286 ? 5.418 21.971 71.998 1.00 45.38 286 PRO A C 1
ATOM 2307 O O . PRO A 1 286 ? 6.027 21.548 71.025 1.00 45.38 286 PRO A O 1
ATOM 2310 N N . SER A 1 287 ? 4.318 22.717 71.897 1.00 35.31 287 SER A N 1
ATOM 2311 C CA . SER A 1 287 ? 4.104 23.905 71.053 1.00 35.31 287 SER A CA 1
ATOM 2312 C C . SER A 1 287 ? 4.879 24.084 69.732 1.00 35.31 287 SER A C 1
ATOM 2314 O O . SER A 1 287 ? 6.071 24.377 69.733 1.00 35.31 287 SER A O 1
ATOM 2316 N N . GLY A 1 288 ? 4.121 24.208 68.636 1.00 31.48 288 GLY A N 1
ATOM 2317 C CA . GLY A 1 288 ? 4.454 25.015 67.455 1.00 31.48 288 GLY A CA 1
ATOM 2318 C C . GLY A 1 288 ? 3.271 25.925 67.088 1.00 31.48 288 GLY A C 1
ATOM 2319 O O . GLY A 1 288 ? 2.169 25.445 66.845 1.00 31.48 288 GLY A O 1
ATOM 2320 N N . ARG A 1 289 ? 3.479 27.248 67.121 1.00 36.12 289 ARG A N 1
ATOM 2321 C CA . ARG A 1 289 ? 2.482 28.316 66.904 1.00 36.12 289 ARG A CA 1
ATOM 2322 C C . ARG A 1 289 ? 2.402 28.760 65.433 1.00 36.12 289 ARG A C 1
ATOM 2324 O O . ARG A 1 289 ? 3.449 28.975 64.842 1.00 36.12 289 ARG A O 1
ATOM 2331 N N . ARG A 1 290 ? 1.179 29.174 65.038 1.00 39.31 290 ARG A N 1
ATOM 2332 C CA . ARG A 1 290 ? 0.799 30.306 64.136 1.00 39.31 290 ARG A CA 1
ATOM 2333 C C . ARG A 1 290 ? 1.192 30.199 62.646 1.00 39.31 290 ARG A C 1
ATOM 2335 O O . ARG A 1 290 ? 2.170 29.562 62.318 1.00 39.31 290 ARG A O 1
ATOM 2342 N N . ALA A 1 291 ? 0.508 30.820 61.679 1.00 34.50 291 ALA A N 1
ATOM 2343 C CA . ALA A 1 291 ? -0.564 31.831 61.619 1.00 34.50 291 ALA A CA 1
ATOM 2344 C C . ALA A 1 291 ? -1.395 31.578 60.333 1.00 34.50 291 ALA A C 1
ATOM 2346 O O . ALA A 1 291 ? -0.861 31.011 59.390 1.00 34.50 291 ALA A O 1
ATOM 2347 N N . GLY A 1 292 ? -2.708 31.845 60.303 1.00 34.66 292 GLY A N 1
ATOM 2348 C CA . GLY A 1 292 ? -3.302 33.122 59.846 1.00 34.66 292 GLY A CA 1
ATOM 2349 C C . GLY A 1 292 ? -3.662 33.016 58.351 1.00 34.66 292 GLY A C 1
ATOM 2350 O O . GLY A 1 292 ? -2.829 32.590 57.571 1.00 34.66 292 GLY A O 1
ATOM 2351 N N . THR A 1 293 ? -4.855 33.330 57.838 1.00 33.78 293 THR A N 1
ATOM 2352 C CA . THR A 1 293 ? -5.735 34.492 58.070 1.00 33.78 293 THR A CA 1
ATOM 2353 C C . THR A 1 293 ? -7.012 34.202 57.239 1.00 33.78 293 THR A C 1
ATOM 2355 O O . THR A 1 293 ? -6.882 33.835 56.080 1.00 33.78 293 THR A O 1
ATOM 2358 N N . ARG A 1 294 ? -8.204 34.070 57.853 1.00 32.38 294 ARG A N 1
ATOM 2359 C CA . ARG A 1 294 ? -9.298 35.078 57.948 1.00 32.38 294 ARG A CA 1
ATOM 2360 C C . ARG A 1 294 ? -10.096 35.262 56.638 1.00 32.38 294 ARG A C 1
ATOM 2362 O O . ARG A 1 294 ? -9.475 35.427 55.606 1.00 32.38 294 ARG A O 1
ATOM 2369 N N . SER A 1 295 ? -11.421 35.414 56.560 1.00 37.91 295 SER A N 1
ATOM 2370 C CA . SER A 1 295 ? -12.636 35.174 57.370 1.00 37.91 295 SER A CA 1
ATOM 2371 C C . SER A 1 295 ? -13.826 35.692 56.526 1.00 37.91 295 SER A C 1
ATOM 2373 O O . SER A 1 295 ? -13.600 36.491 55.622 1.00 37.91 295 SER A O 1
ATOM 2375 N N . GLN A 1 296 ? -15.053 35.402 56.994 1.00 31.75 296 GLN A N 1
ATOM 2376 C CA . GLN A 1 296 ? -16.349 36.059 56.697 1.00 31.75 296 GLN A CA 1
ATOM 2377 C C . GLN A 1 296 ? -17.027 35.513 55.430 1.00 31.75 296 GLN A C 1
ATOM 2379 O O . GLN A 1 296 ? -16.395 35.447 54.390 1.00 31.75 296 GLN A O 1
ATOM 2384 N N . GLY A 1 297 ? -18.278 35.051 55.427 1.00 28.27 297 GLY A N 1
ATOM 2385 C CA . GLY A 1 297 ? -19.423 35.270 56.318 1.00 28.27 297 GLY A CA 1
ATOM 2386 C C . GLY A 1 297 ? -20.619 35.698 55.452 1.00 28.27 297 GLY A C 1
ATOM 2387 O O . GLY A 1 297 ? -20.378 36.406 54.479 1.00 28.27 297 GLY A O 1
ATOM 2388 N N . LEU A 1 298 ? -21.846 35.325 55.861 1.00 32.03 298 LEU A N 1
ATOM 2389 C CA . LEU A 1 298 ? -23.159 35.799 55.348 1.00 32.03 298 LEU A CA 1
ATOM 2390 C C . LEU A 1 298 ? -23.568 35.184 53.985 1.00 32.03 298 LEU A C 1
ATOM 2392 O O . LEU A 1 298 ? -22.726 35.014 53.118 1.00 32.03 298 LEU A O 1
ATOM 2396 N N . ASP A 1 299 ? -24.803 34.793 53.665 1.00 28.92 299 ASP A N 1
ATOM 2397 C CA . ASP A 1 299 ? -26.133 34.841 54.286 1.00 28.92 299 ASP A CA 1
ATOM 2398 C C . ASP A 1 299 ? -27.040 33.831 53.537 1.00 28.92 299 ASP A C 1
ATOM 2400 O O . ASP A 1 299 ? -26.841 33.581 52.347 1.00 28.92 299 ASP A O 1
ATOM 2404 N N . SER A 1 300 ? -28.069 33.303 54.207 1.00 36.88 300 SER A N 1
ATOM 2405 C CA . SER A 1 300 ? -29.304 32.784 53.577 1.00 36.88 300 SER A CA 1
ATOM 2406 C C . SER A 1 300 ? -30.375 33.880 53.684 1.00 36.88 300 SER A C 1
ATOM 2408 O O . SER A 1 300 ? -30.381 34.572 54.704 1.00 36.88 300 SER A O 1
ATOM 2410 N N . PRO A 1 301 ? -31.290 34.074 52.709 1.00 44.94 301 PRO A N 1
ATOM 2411 C CA . PRO A 1 301 ? -32.586 33.356 52.672 1.00 44.94 301 PRO A CA 1
ATOM 2412 C C . PRO A 1 301 ? -33.075 33.126 51.205 1.00 44.94 301 PRO A C 1
ATOM 2414 O O . PRO A 1 301 ? -32.448 33.601 50.271 1.00 44.94 301 PRO A O 1
ATOM 2417 N N . ALA A 1 302 ? -34.131 32.395 50.837 1.00 30.36 302 ALA A N 1
ATOM 2418 C CA . ALA A 1 302 ? -35.467 32.285 51.401 1.00 30.36 302 ALA A CA 1
ATOM 2419 C C . ALA A 1 302 ? -36.227 31.065 50.830 1.00 30.36 302 ALA A C 1
ATOM 2421 O O . ALA A 1 302 ? -35.861 30.463 49.823 1.00 30.36 302 ALA A O 1
ATOM 2422 N N . GLU A 1 303 ? -37.308 30.757 51.534 1.00 38.56 303 GLU A N 1
ATOM 2423 C CA . GLU A 1 303 ? -38.259 29.656 51.432 1.00 38.56 303 GLU A CA 1
ATOM 2424 C C . GLU A 1 303 ? -39.023 29.555 50.101 1.00 38.56 303 GLU A C 1
ATOM 2426 O O . GLU A 1 303 ? -39.265 30.549 49.420 1.00 38.56 303 GLU A O 1
ATOM 2431 N N . GLY A 1 304 ? -39.507 28.347 49.777 1.00 28.88 304 GLY A N 1
ATOM 2432 C CA . GLY A 1 304 ? -40.293 28.148 48.559 1.00 28.88 304 GLY A CA 1
ATOM 2433 C C . GLY A 1 304 ? -41.020 26.816 48.387 1.00 28.88 304 GLY A C 1
ATOM 2434 O O . GLY A 1 304 ? -41.081 26.322 47.274 1.00 28.88 304 GLY A O 1
ATOM 2435 N N . ARG A 1 305 ? -41.616 26.284 49.464 1.00 28.23 305 ARG A N 1
ATOM 2436 C CA . ARG A 1 305 ? -42.874 25.505 49.442 1.00 28.23 305 ARG A CA 1
ATOM 2437 C C . ARG A 1 305 ? -42.910 24.198 48.619 1.00 28.23 305 ARG A C 1
ATOM 2439 O O . ARG A 1 305 ? -43.204 24.186 47.429 1.00 28.23 305 ARG A O 1
ATOM 2446 N N . CYS A 1 306 ? -42.842 23.076 49.337 1.00 41.16 306 CYS A N 1
ATOM 2447 C CA . CYS A 1 306 ? -43.497 21.830 48.933 1.00 41.16 306 CYS A CA 1
ATOM 2448 C C . CYS A 1 306 ? -45.028 21.979 48.995 1.00 41.16 306 CYS A C 1
ATOM 2450 O O . CYS A 1 306 ? -45.559 22.485 49.989 1.00 41.16 306 CYS A O 1
ATOM 2452 N N . PRO A 1 307 ? -45.743 21.440 47.999 1.00 40.38 307 PRO A N 1
ATOM 2453 C CA . PRO A 1 307 ? -47.007 20.769 48.259 1.00 40.38 307 PRO A CA 1
ATOM 2454 C C . PRO A 1 307 ? -47.059 19.391 47.585 1.00 40.38 307 PRO A C 1
ATOM 2456 O O . PRO A 1 307 ? -46.659 19.223 46.438 1.00 40.38 307 PRO A O 1
ATOM 2459 N N . GLY A 1 308 ? -47.629 18.417 48.293 1.00 31.98 308 GLY A N 1
ATOM 2460 C CA . GLY A 1 308 ? -48.125 17.188 47.673 1.00 31.98 308 GLY A CA 1
ATOM 2461 C C . GLY A 1 308 ? -47.283 15.948 47.933 1.00 31.98 308 GLY A C 1
ATOM 2462 O O . GLY A 1 308 ? -46.773 15.328 47.007 1.00 31.98 308 GLY A O 1
ATOM 2463 N N . ALA A 1 309 ? -47.229 15.525 49.196 1.00 37.97 309 ALA A N 1
ATOM 2464 C CA . ALA A 1 309 ? -47.083 14.118 49.532 1.00 37.97 309 ALA A CA 1
ATOM 2465 C C . ALA A 1 309 ? -48.331 13.358 49.041 1.00 37.97 309 ALA A C 1
ATOM 2467 O O . ALA A 1 309 ? -49.266 13.105 49.794 1.00 37.97 309 ALA A O 1
ATOM 2468 N N . THR A 1 310 ? -48.371 13.021 47.757 1.00 37.25 310 THR A N 1
ATOM 2469 C CA . THR A 1 310 ? -49.093 11.835 47.294 1.00 37.25 310 THR A CA 1
ATOM 2470 C C . THR A 1 310 ? -48.051 10.739 47.220 1.00 37.25 310 THR A C 1
ATOM 2472 O O . THR A 1 310 ? -47.007 10.943 46.608 1.00 37.25 310 THR A O 1
ATOM 2475 N N . ARG A 1 311 ? -48.304 9.630 47.924 1.00 43.09 311 ARG A N 1
ATOM 2476 C CA . ARG A 1 311 ? -47.546 8.373 47.875 1.00 43.09 311 ARG A CA 1
ATOM 2477 C C . ARG A 1 311 ? -46.893 8.183 46.501 1.00 43.09 311 ARG A C 1
ATOM 2479 O O . ARG A 1 311 ? -47.550 7.719 45.577 1.00 43.09 311 ARG A O 1
ATOM 2486 N N . ARG A 1 312 ? -45.617 8.544 46.364 1.00 45.44 312 ARG A N 1
ATOM 2487 C CA . ARG A 1 312 ? -44.819 8.097 45.230 1.00 45.44 312 ARG A CA 1
ATOM 2488 C C . ARG A 1 312 ? -44.467 6.666 45.599 1.00 45.44 312 ARG A C 1
ATOM 2490 O O . ARG A 1 312 ? -43.620 6.451 46.466 1.00 45.44 312 ARG A O 1
ATOM 2497 N N . GLY A 1 313 ? -45.278 5.734 45.099 1.00 42.53 313 GLY A N 1
ATOM 2498 C CA . GLY A 1 313 ? -45.041 4.312 45.260 1.00 42.53 313 GLY A CA 1
ATOM 2499 C C . GLY A 1 313 ? -43.595 4.043 44.878 1.00 42.53 313 GLY A C 1
ATOM 2500 O O . GLY A 1 313 ? -43.114 4.507 43.846 1.00 42.53 313 GLY A O 1
ATOM 2501 N N . GLN A 1 314 ? -42.865 3.392 45.775 1.00 49.47 314 GLN A N 1
ATOM 2502 C CA . GLN A 1 314 ? -41.624 2.736 45.404 1.00 49.47 314 GLN A CA 1
ATOM 2503 C C . GLN A 1 314 ? -42.039 1.634 44.435 1.00 49.47 314 GLN A C 1
ATOM 2505 O O . GLN A 1 314 ? -42.512 0.600 44.893 1.00 49.47 314 GLN A O 1
ATOM 2510 N N . GLY A 1 315 ? -41.986 1.923 43.135 1.00 54.81 315 GLY A N 1
ATOM 2511 C CA . GLY A 1 315 ? -42.274 0.923 42.120 1.00 54.81 315 GLY A CA 1
ATOM 2512 C C . GLY A 1 315 ? -43.239 1.318 41.012 1.00 54.81 315 GLY A C 1
ATOM 2513 O O . GLY A 1 315 ? -44.198 0.590 40.765 1.00 54.81 315 GLY A O 1
ATOM 2514 N N . ASP A 1 316 ? -43.008 2.462 40.364 1.00 75.94 316 ASP A N 1
ATOM 2515 C CA . ASP A 1 316 ? -43.731 2.807 39.140 1.00 75.94 316 ASP A CA 1
ATOM 2516 C C . ASP A 1 316 ? -42.740 2.878 37.962 1.00 75.94 316 ASP A C 1
ATOM 2518 O O . ASP A 1 316 ? -41.856 3.741 37.920 1.00 75.94 316 ASP A O 1
ATOM 2522 N N . LEU A 1 317 ? -42.887 1.971 36.995 1.00 82.44 317 LEU A N 1
ATOM 2523 C CA . LEU A 1 317 ? -42.164 1.954 35.727 1.00 82.44 317 LEU A CA 1
ATOM 2524 C C . LEU A 1 317 ? -42.759 2.997 34.766 1.00 82.44 317 LEU A C 1
ATOM 2526 O O . LEU A 1 317 ? -43.975 3.141 34.657 1.00 82.44 317 LEU A O 1
ATOM 2530 N N . GLN A 1 318 ? -41.920 3.727 34.028 1.00 89.81 318 GLN A N 1
ATOM 2531 C CA . GLN A 1 318 ? -42.375 4.818 33.160 1.00 89.81 318 GLN A CA 1
ATOM 2532 C C . GLN A 1 318 ? -42.016 4.581 31.691 1.00 89.81 318 GLN A C 1
ATOM 2534 O O . GLN A 1 318 ? -40.889 4.210 31.363 1.00 89.81 318 GLN A O 1
ATOM 2539 N N . CYS A 1 319 ? -42.967 4.850 30.793 1.00 86.19 319 CYS A N 1
ATOM 2540 C CA . CYS A 1 319 ? -42.715 4.843 29.355 1.00 86.19 319 CYS A CA 1
ATOM 2541 C C . CYS A 1 319 ? -41.790 6.012 28.966 1.00 86.19 319 CYS A C 1
ATOM 2543 O O . CYS A 1 319 ? -42.146 7.166 29.214 1.00 86.19 319 CYS A O 1
ATOM 2545 N N . PRO A 1 320 ? -40.645 5.765 28.306 1.00 82.44 320 PRO A N 1
ATOM 2546 C CA . PRO A 1 320 ? -39.678 6.813 27.974 1.00 82.44 320 PRO A CA 1
ATOM 2547 C C . PRO A 1 320 ? -40.156 7.777 26.877 1.00 82.44 320 PRO A C 1
ATOM 2549 O O . PRO A 1 320 ? -39.551 8.829 26.692 1.00 82.44 320 PRO A O 1
ATOM 2552 N N . HIS A 1 321 ? -41.232 7.444 26.158 1.00 82.00 321 HIS A N 1
ATOM 2553 C CA . HIS A 1 321 ? -41.725 8.244 25.033 1.00 82.00 321 HIS A CA 1
ATOM 2554 C C . HIS A 1 321 ? -42.871 9.189 25.417 1.00 82.00 321 HIS A C 1
ATOM 2556 O O . HIS A 1 321 ? -42.859 10.350 25.021 1.00 82.00 321 HIS A O 1
ATOM 2562 N N . CYS A 1 322 ? -43.838 8.731 26.217 1.00 88.00 322 CYS A N 1
ATOM 2563 C CA . CYS A 1 322 ? -44.999 9.541 26.619 1.00 88.00 322 CYS A CA 1
ATOM 2564 C C . CYS A 1 322 ? -45.093 9.798 28.131 1.00 88.00 322 CYS A C 1
ATOM 2566 O O . CYS A 1 322 ? -46.050 10.421 28.588 1.00 88.00 322 CYS A O 1
ATOM 2568 N N . LEU A 1 323 ? -44.121 9.311 28.911 1.00 84.75 323 LEU A N 1
ATOM 2569 C CA . LEU A 1 323 ? -44.029 9.476 30.365 1.00 84.75 323 LEU A CA 1
ATOM 2570 C C . LEU A 1 323 ? -45.220 8.910 31.158 1.00 84.75 323 LEU A C 1
ATOM 2572 O O . LEU A 1 323 ? -45.409 9.242 32.330 1.00 84.75 323 LEU A O 1
ATOM 2576 N N . ARG A 1 324 ? -46.005 8.014 30.553 1.00 84.25 324 ARG A N 1
ATOM 2577 C CA . ARG A 1 324 ? -47.074 7.288 31.243 1.00 84.25 324 ARG A CA 1
ATOM 2578 C C . ARG A 1 324 ? -46.485 6.335 32.286 1.00 84.25 324 ARG A C 1
ATOM 2580 O O . ARG A 1 324 ? -45.540 5.609 31.979 1.00 84.25 324 ARG A O 1
ATOM 2587 N N . CYS A 1 325 ? -47.046 6.356 33.494 1.00 84.88 325 CYS A N 1
ATOM 2588 C CA . CYS A 1 325 ? -46.629 5.508 34.609 1.00 84.88 325 CYS A CA 1
ATOM 2589 C C . CYS A 1 325 ? -47.422 4.197 34.638 1.00 84.88 325 CYS A C 1
ATOM 2591 O O . CYS A 1 325 ? -48.630 4.192 34.396 1.00 84.88 325 CYS A O 1
ATOM 2593 N N . PHE A 1 326 ? -46.724 3.125 34.977 1.00 85.19 326 PHE A N 1
ATOM 2594 C CA . PHE A 1 326 ? -47.199 1.759 35.147 1.00 85.19 326 PHE A CA 1
ATOM 2595 C C . PHE A 1 326 ? -46.686 1.267 36.497 1.00 85.19 326 PHE A C 1
ATOM 2597 O O . PHE A 1 326 ? -45.592 1.651 36.893 1.00 85.19 326 PHE A O 1
ATOM 2604 N N . GLY A 1 327 ? -47.442 0.439 37.211 1.00 83.69 327 GLY A N 1
ATOM 2605 C CA . GLY A 1 327 ? -46.924 -0.168 38.444 1.00 83.69 327 GLY A CA 1
ATOM 2606 C C . GLY A 1 327 ? -45.827 -1.201 38.153 1.00 83.69 327 GLY A C 1
ATOM 2607 O O . GLY A 1 327 ? -45.755 -1.733 37.045 1.00 83.69 327 GLY A O 1
ATOM 2608 N N . ASP A 1 328 ? -45.013 -1.545 39.148 1.00 80.94 328 ASP A N 1
ATOM 2609 C CA . ASP A 1 328 ? -43.958 -2.570 39.036 1.00 80.94 328 ASP A CA 1
ATOM 2610 C C . ASP A 1 328 ? -44.486 -3.944 38.591 1.00 80.94 328 ASP A C 1
ATOM 2612 O O . ASP A 1 328 ? -43.800 -4.681 37.885 1.00 80.94 328 ASP A O 1
ATOM 2616 N N . GLU A 1 329 ? -45.731 -4.280 38.939 1.00 80.81 329 GLU A N 1
ATOM 2617 C CA . GLU A 1 329 ? -46.381 -5.527 38.511 1.00 80.81 329 GLU A CA 1
ATOM 2618 C C . GLU A 1 329 ? -46.886 -5.481 37.053 1.00 80.81 329 GLU A C 1
ATOM 2620 O O . GLU A 1 329 ? -47.266 -6.506 36.494 1.00 80.81 329 GLU A O 1
ATOM 2625 N N . GLN A 1 330 ? -46.868 -4.310 36.403 1.00 83.56 330 GLN A N 1
ATOM 2626 C CA . GLN A 1 330 ? -47.417 -4.065 35.058 1.00 83.56 330 GLN A CA 1
ATOM 2627 C C . GLN A 1 330 ? -46.330 -3.999 33.970 1.00 83.56 330 GLN A C 1
ATOM 2629 O O . GLN A 1 330 ? -46.519 -3.388 32.915 1.00 83.56 330 GLN A O 1
ATOM 2634 N N . GLY A 1 331 ? -45.178 -4.639 34.193 1.00 80.56 331 GLY A N 1
ATOM 2635 C CA . GLY A 1 331 ? -44.049 -4.614 33.256 1.00 80.56 331 GLY A CA 1
ATOM 2636 C C . GLY A 1 331 ? -44.401 -5.080 31.835 1.00 80.56 331 GLY A C 1
ATOM 2637 O O . GLY A 1 331 ? -43.984 -4.459 30.859 1.00 80.56 331 GLY A O 1
ATOM 2638 N N . GLU A 1 332 ? -45.225 -6.120 31.685 1.00 84.75 332 GLU A N 1
ATOM 2639 C CA . GLU A 1 332 ? -45.652 -6.610 30.362 1.00 84.75 332 GLU A CA 1
ATOM 2640 C C . GLU A 1 332 ? -46.552 -5.612 29.615 1.00 84.75 332 GLU A C 1
ATOM 2642 O O . GLU A 1 332 ? -46.488 -5.494 28.388 1.00 84.75 332 GLU A O 1
ATOM 2647 N N . GLU A 1 333 ? -47.373 -4.859 30.348 1.00 85.81 333 GLU A N 1
ATOM 2648 C CA . GLU A 1 333 ? -48.245 -3.822 29.791 1.00 85.81 333 GLU A CA 1
ATOM 2649 C C . GLU A 1 333 ? -47.439 -2.596 29.363 1.00 85.81 333 GLU A C 1
ATOM 2651 O O . GLU A 1 333 ? -47.713 -2.025 28.305 1.00 85.81 333 GLU A O 1
ATOM 2656 N N . LEU A 1 334 ? -46.388 -2.252 30.115 1.00 86.62 334 LEU A N 1
ATOM 2657 C CA . LEU A 1 334 ? -45.414 -1.239 29.720 1.00 86.62 334 LEU A CA 1
ATOM 2658 C C . LEU A 1 334 ? -44.713 -1.622 28.412 1.00 86.62 334 LEU A C 1
ATOM 2660 O O . LEU A 1 334 ? -44.637 -0.789 27.516 1.00 86.62 334 LEU A O 1
ATOM 2664 N N . PHE A 1 335 ? -44.216 -2.854 28.266 1.00 86.06 335 PHE A N 1
ATOM 2665 C CA . PHE A 1 335 ? -43.519 -3.263 27.038 1.00 86.06 335 PHE A CA 1
ATOM 2666 C C . PHE A 1 335 ? -44.433 -3.238 25.811 1.00 86.06 335 PHE A C 1
ATOM 2668 O O . PHE A 1 335 ? -44.024 -2.754 24.753 1.00 86.06 335 PHE A O 1
ATOM 2675 N N . ARG A 1 336 ? -45.687 -3.687 25.956 1.00 87.69 336 ARG A N 1
ATOM 2676 C CA . ARG A 1 336 ? -46.696 -3.589 24.890 1.00 87.69 336 ARG A CA 1
ATOM 2677 C C . ARG A 1 336 ? -46.971 -2.131 24.527 1.00 87.69 336 ARG A C 1
ATOM 2679 O O . ARG A 1 336 ? -46.952 -1.770 23.356 1.00 87.69 336 ARG A O 1
ATOM 2686 N N . HIS A 1 337 ? -47.131 -1.281 25.537 1.00 89.75 337 HIS A N 1
ATOM 2687 C CA . HIS A 1 337 ? -47.344 0.143 25.339 1.00 89.75 337 HIS A CA 1
ATOM 2688 C C . HIS A 1 337 ? -46.142 0.840 24.686 1.00 89.75 337 HIS A C 1
ATOM 2690 O O . HIS A 1 337 ? -46.339 1.671 23.809 1.00 89.75 337 HIS A O 1
ATOM 2696 N N . VAL A 1 338 ? -44.904 0.512 25.061 1.00 87.88 338 VAL A N 1
ATOM 2697 C CA . VAL A 1 338 ? -43.693 1.086 24.450 1.00 87.88 338 VAL A CA 1
ATOM 2698 C C . VAL A 1 338 ? -43.597 0.721 22.966 1.00 87.88 338 VAL A C 1
ATOM 2700 O O . VAL A 1 338 ? -43.218 1.577 22.173 1.00 87.88 338 VAL A O 1
ATOM 2703 N N . ALA A 1 339 ? -43.992 -0.498 22.581 1.00 83.19 339 ALA A N 1
ATOM 2704 C CA . ALA A 1 339 ? -44.021 -0.939 21.182 1.00 83.19 339 ALA A CA 1
ATOM 2705 C C . ALA A 1 339 ? -45.093 -0.228 20.329 1.00 83.19 339 ALA A C 1
ATOM 2707 O O . ALA A 1 339 ? -44.942 -0.105 19.113 1.00 83.19 339 ALA A O 1
ATOM 2708 N N . GLU A 1 340 ? -46.171 0.241 20.957 1.00 83.62 340 GLU A N 1
ATOM 2709 C CA . GLU A 1 340 ? -47.219 1.039 20.308 1.00 83.62 340 GLU A CA 1
ATOM 2710 C C . GLU A 1 340 ? -46.901 2.541 20.335 1.00 83.62 340 GLU A C 1
ATOM 2712 O O . GLU A 1 340 ? -47.244 3.265 19.411 1.00 83.62 340 GLU A O 1
ATOM 2717 N N . CYS A 1 341 ? -46.225 3.020 21.380 1.00 85.50 341 CYS A N 1
ATOM 2718 C CA . CYS A 1 341 ? -45.916 4.433 21.601 1.00 85.50 341 CYS A CA 1
ATOM 2719 C C . CYS A 1 341 ? -44.723 4.938 20.765 1.00 85.50 341 CYS A C 1
ATOM 2721 O O . CYS A 1 341 ? -44.480 6.144 20.728 1.00 85.50 341 CYS A O 1
ATOM 2723 N N . CYS A 1 342 ? -43.948 4.034 20.155 1.00 67.44 342 CYS A N 1
ATOM 2724 C CA . CYS A 1 342 ? -42.813 4.358 19.285 1.00 67.44 342 CYS A CA 1
ATOM 2725 C C . CYS A 1 342 ? -43.144 4.334 17.779 1.00 67.44 342 CYS A C 1
ATOM 2727 O O . CYS A 1 342 ? -42.245 4.569 16.968 1.00 67.44 342 CYS A O 1
ATOM 2729 N N . GLN A 1 343 ? -44.403 4.057 17.424 1.00 57.22 343 GLN A N 1
ATOM 2730 C CA . GLN A 1 343 ? -44.970 4.268 16.085 1.00 57.22 343 GLN A CA 1
ATOM 2731 C C . GLN A 1 343 ? -45.575 5.667 15.999 1.00 57.22 343 GLN A C 1
ATOM 2733 O O . GLN A 1 343 ? -45.447 6.279 14.914 1.00 57.22 343 GLN A O 1
#

Radius of gyration: 63.59 Å; chains: 1; bounding box: 134×55×182 Å

Secondary structure (DSSP, 8-state):
-HHHHHHHHHHHHHHHHHHHHHHHHHHHHHHHHHHHHHHHHHHHHHHHHHHHHHHHHHHHHHHHHHHHHHHHHHHHHHHHHHHHHHHHTTS----PPPPP--HHHHHHHHHHHHHHHHHHHHHHHHHHHHHHHHHHHHHHHHHHHHHHHHHHHHHHHS---TTS--HHHHHHHHHHHHHHHHHHHHHHHHHHHHHHHHHHHHHHHHHHHHHHHHHHHHHHHHHHHHHHHHHHHHHHHHHHHHHHHHHHHHHHHHHHHTS-S----------------------------------------------------S-EEE-TTT--EEEGGGHHHHHHHHHHHT-

Foldseek 3Di:
DVVVVVVVVVVVVVVVVVVVVCPVVVVVVVVVVVVVVVVVVVVVVVVVVVVVVVVVVVVVVVVVVVVVVVVVVVVVVVVVVVVVVVVVVVDDDDDDDDDDDDPPVVVVVVVVVVVVVVVVVVVVVVVVVVVVVVVVVVVVVVVVVVVVVVVVVCVVVPPDDPPDQDPVNVVVVVVVVVVVVVVVVVVVVVVVVVVVVVVVVVVVVVVVVVVVVVVVVVVVVVVVVVVVVVVVVVVVVVVVVVVVVVVVVVVVVVVVVPDDPDDDDDDDDDDDDDDDDDDDDDDDDDDDDDDDDDDDDDDDDDDDDDDDPDPPDPAWDAQPQPRDTDGNVCVVVSVVVNVVSVD

InterPro domains:
  IPR015898 G-protein, gamma subunit-like domain [PS50058] (100-170)
  IPR022008 TSG101 and ALIX binding domain of CEP55 [PF12180] (123-153)
  IPR034735 NEMO, Zinc finger [PS51801] (311-343)

Organism: Ursus maritimus (NCBI:txid29073)

Sequence (343 aa):
MEIERLSEQLEEREKETQQLMSQPERAREKEVALLRRSVAEKERARAASDILCRSLADETHQLRRTLAATAHMCQHLAKCLDERQRAQGDVGEKSPEPERTGGAASVQAVIEKLREENRLLRQKVTHVEDLNAKWQRYDASRDEYVRGLHAQLQGLQAPSEPERPSCPELMRKEISRLNRQLEEKIRACADVRRELVAVRGARDTALERVQMLEQQILAYKDDFTSERADRERAQSRIQELEEEVASLRQQASRTQDHREPGSCRIHTGNRTSKYLETDALELVAPSGRRAGTRSQGLDSPAEGRCPGATRRGQGDLQCPHCLRCFGDEQGEELFRHVAECCQ